Protein AF-A0A9P5GT58-F1 (afdb_monomer_lite)

Foldseek 3Di:
DDPDDPFLVNVDDVVLVVLLVVQVQDQPDDRVPDDNVSSVVSSVVSLVVDDPVVVVVVCVVVDPLLRVLVVVCVDPQLLPLVHQDAHFPSVLVNLLVCLQDDDPVLVVQPAQPDAAPPPRHRFRDFQPDDPRHGHRLNRLSNLLSQLLPDLVSPDRDDPHGHDLVSQCVSSRSSSSNSNVQSVQQNVDPPVGWDFDPPPNGRGTDGD

Structure (mmCIF, N/CA/C/O backbone):
data_AF-A0A9P5GT58-F1
#
_entry.id   AF-A0A9P5GT58-F1
#
loop_
_atom_site.group_PDB
_atom_site.id
_atom_site.type_symbol
_atom_site.label_atom_id
_atom_site.label_alt_id
_atom_site.label_comp_id
_atom_site.label_asym_id
_atom_site.label_entity_id
_atom_site.label_seq_id
_atom_site.pdbx_PDB_ins_code
_atom_site.Cartn_x
_atom_site.Cartn_y
_atom_site.Cartn_z
_atom_site.occupancy
_atom_site.B_iso_or_equiv
_atom_site.auth_seq_id
_atom_site.auth_comp_id
_atom_site.auth_asym_id
_atom_site.auth_atom_id
_atom_site.pdbx_PDB_model_num
ATOM 1 N N . MET A 1 1 ? 1.221 23.224 50.568 1.00 36.56 1 MET A N 1
ATOM 2 C CA . MET A 1 1 ? 1.205 23.636 49.150 1.00 36.56 1 MET A CA 1
ATOM 3 C C . MET A 1 1 ? 1.630 22.394 48.385 1.00 36.56 1 MET A C 1
ATOM 5 O O . MET A 1 1 ? 2.815 22.140 48.310 1.00 36.56 1 MET A O 1
ATOM 9 N N . ASP A 1 2 ? 0.766 21.385 48.395 1.00 40.31 2 ASP A N 1
ATOM 10 C CA . ASP A 1 2 ? -0.262 21.060 47.387 1.00 40.31 2 ASP A CA 1
ATOM 11 C C . ASP A 1 2 ? 0.329 20.065 46.383 1.00 40.31 2 ASP A C 1
ATOM 13 O O . ASP A 1 2 ? 0.826 20.434 45.329 1.00 40.31 2 ASP A O 1
ATOM 17 N N . ASP A 1 3 ? 0.367 18.806 46.824 1.00 41.47 3 ASP A N 1
ATOM 18 C CA . ASP A 1 3 ? 0.841 17.634 46.084 1.00 41.47 3 ASP A CA 1
ATOM 19 C C . ASP A 1 3 ? -0.393 16.774 45.764 1.00 41.47 3 ASP A C 1
ATOM 21 O O . ASP A 1 3 ? -0.612 15.694 46.313 1.00 41.47 3 ASP A O 1
ATOM 25 N N . ARG A 1 4 ? -1.332 17.371 45.022 1.00 49.59 4 ARG A N 1
ATOM 26 C CA . ARG A 1 4 ? -2.633 16.782 44.698 1.00 49.59 4 ARG A CA 1
ATOM 27 C C . ARG A 1 4 ? -2.707 16.504 43.195 1.00 49.59 4 ARG A C 1
ATOM 29 O O . ARG A 1 4 ? -2.682 17.446 42.413 1.00 49.59 4 ARG A O 1
ATOM 36 N N . HIS A 1 5 ? -2.929 15.226 42.875 1.00 50.94 5 HIS A N 1
ATOM 37 C CA . HIS A 1 5 ? -3.346 14.643 41.585 1.00 50.94 5 HIS A CA 1
ATOM 38 C C . HIS A 1 5 ? -2.245 14.381 40.552 1.00 50.94 5 HIS A C 1
ATOM 40 O O . HIS A 1 5 ? -2.039 15.139 39.609 1.00 50.94 5 HIS A O 1
ATOM 46 N N . ASN A 1 6 ? -1.565 13.245 40.715 1.00 56.81 6 ASN A N 1
ATOM 47 C CA . ASN A 1 6 ? -0.964 12.528 39.590 1.00 56.81 6 ASN A CA 1
ATOM 48 C C . ASN A 1 6 ? -1.171 11.016 39.783 1.00 56.81 6 ASN A C 1
ATOM 50 O O . ASN A 1 6 ? -0.220 10.234 39.728 1.00 56.81 6 ASN A O 1
ATOM 54 N N . GLY A 1 7 ? -2.400 10.626 40.134 1.00 68.31 7 GLY A N 1
ATOM 55 C CA . GLY A 1 7 ? -2.776 9.219 40.243 1.00 68.31 7 GLY A CA 1
ATOM 56 C C . GLY A 1 7 ? -2.917 8.591 38.850 1.00 68.31 7 GLY A C 1
ATOM 57 O O . GLY A 1 7 ? -3.091 9.320 37.874 1.00 68.31 7 GLY A O 1
ATOM 58 N N . PRO A 1 8 ? -2.882 7.254 38.713 1.00 72.94 8 PRO A N 1
ATOM 59 C CA . PRO A 1 8 ? -3.010 6.595 37.408 1.00 72.94 8 PRO A CA 1
ATOM 60 C C . PRO A 1 8 ? -4.269 6.993 36.629 1.00 72.94 8 PRO A C 1
ATOM 62 O O . PRO A 1 8 ? -4.205 7.151 35.416 1.00 72.94 8 PRO A O 1
ATOM 65 N N . LEU A 1 9 ? -5.382 7.256 37.324 1.00 77.56 9 LEU A N 1
ATOM 66 C CA . LEU A 1 9 ? -6.627 7.751 36.723 1.00 77.56 9 LEU A CA 1
ATOM 67 C C . LEU A 1 9 ? -6.472 9.111 36.026 1.00 77.56 9 LEU A C 1
ATOM 69 O O . LEU A 1 9 ? -7.085 9.318 34.985 1.00 77.56 9 LEU A O 1
ATOM 73 N N . ASP A 1 10 ? -5.626 10.010 36.539 1.00 76.38 10 ASP A N 1
ATOM 74 C CA . ASP A 1 10 ? -5.419 11.349 35.962 1.00 76.38 10 ASP A CA 1
ATOM 75 C C . ASP A 1 10 ? -4.676 11.294 34.611 1.00 76.38 10 ASP A C 1
ATOM 77 O O . ASP A 1 10 ? -4.657 12.270 33.860 1.00 76.38 10 ASP A O 1
ATOM 81 N N . ARG A 1 11 ? -4.056 10.148 34.295 1.00 77.31 11 ARG A N 1
ATOM 82 C CA . ARG A 1 11 ? -3.311 9.896 33.050 1.00 77.31 11 ARG A CA 1
ATOM 83 C C . ARG A 1 11 ? -4.137 9.177 31.988 1.00 77.31 11 ARG A C 1
ATOM 85 O O . ARG A 1 11 ? -3.681 9.040 30.854 1.00 77.31 11 ARG A O 1
ATOM 92 N N . VAL A 1 12 ? -5.329 8.703 32.341 1.00 78.94 12 VAL A N 1
ATOM 93 C CA . VAL A 1 12 ? -6.209 7.977 31.425 1.00 78.94 12 VAL A CA 1
ATOM 94 C C . VAL A 1 12 ? -7.049 8.963 30.619 1.00 78.94 12 VAL A C 1
ATOM 96 O O . VAL A 1 12 ? -7.543 9.967 31.129 1.00 78.94 12 VAL A O 1
ATOM 99 N N . HIS A 1 13 ? -7.233 8.668 29.332 1.00 82.06 13 HIS A N 1
ATOM 100 C CA . HIS A 1 13 ? -8.066 9.484 28.458 1.00 82.06 13 HIS A CA 1
ATOM 101 C C . HIS A 1 13 ? -9.525 9.534 28.972 1.00 82.06 13 HIS A C 1
ATOM 103 O O . HIS A 1 13 ? -10.082 8.474 29.269 1.00 82.06 13 HIS A O 1
ATOM 109 N N . PRO A 1 14 ? -10.193 10.706 29.026 1.00 83.44 14 PRO A N 1
ATOM 110 C CA . PRO A 1 14 ? -11.510 10.850 29.661 1.00 83.44 14 PRO A CA 1
ATOM 111 C C . PRO A 1 14 ? -12.579 9.877 29.150 1.00 83.44 14 PRO A C 1
ATOM 113 O O . PRO A 1 14 ? -13.3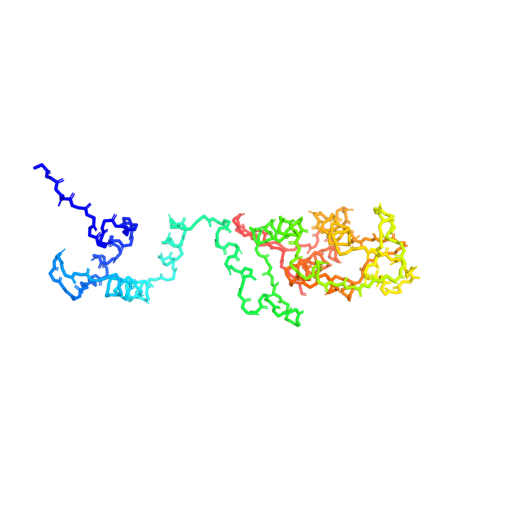84 9.378 29.927 1.00 83.44 14 PRO A O 1
ATOM 116 N N . TYR A 1 15 ? -12.547 9.539 27.860 1.00 82.50 15 TYR A N 1
ATOM 117 C CA . TYR A 1 15 ? -13.492 8.585 27.275 1.00 82.50 15 TYR A CA 1
ATOM 118 C C . TYR A 1 15 ? -13.299 7.147 27.778 1.00 82.50 15 TYR A C 1
ATOM 120 O O . TYR A 1 15 ? -14.273 6.415 27.896 1.00 82.50 15 TYR A O 1
ATOM 128 N N . LEU A 1 16 ? -12.071 6.732 28.110 1.00 85.62 16 LEU A N 1
ATOM 129 C CA . LEU A 1 16 ? -11.830 5.417 28.718 1.00 85.62 16 LEU A CA 1
ATOM 130 C C . LEU A 1 16 ? -12.329 5.381 30.166 1.00 85.62 16 LEU A C 1
ATOM 132 O O . LEU A 1 16 ? -12.804 4.349 30.629 1.00 85.62 16 LEU A O 1
ATOM 136 N N . ILE A 1 17 ? -12.272 6.516 30.867 1.00 86.06 17 ILE A N 1
ATOM 137 C CA . ILE A 1 17 ? -12.867 6.655 32.199 1.00 86.06 17 ILE A CA 1
ATOM 138 C C . ILE A 1 17 ? -14.394 6.547 32.103 1.00 86.06 17 ILE A C 1
ATOM 140 O O . ILE A 1 17 ? -15.005 5.783 32.847 1.00 86.06 17 ILE A O 1
ATOM 144 N N . GLU A 1 18 ? -15.019 7.263 31.166 1.00 84.69 18 GLU A N 1
ATOM 145 C CA . GLU A 1 18 ? -16.461 7.149 30.910 1.00 84.69 18 GLU A CA 1
ATOM 146 C C . GLU A 1 18 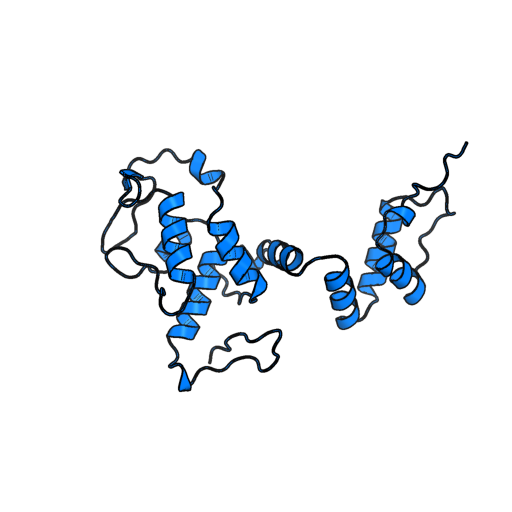? -16.868 5.723 30.522 1.00 84.69 18 GLU A C 1
ATOM 148 O O . GLU A 1 18 ? -17.899 5.240 30.988 1.00 84.69 18 GLU A O 1
ATOM 153 N N . LEU A 1 19 ? -16.043 5.025 29.737 1.00 86.88 19 LEU A N 1
ATOM 154 C CA . LEU A 1 19 ? -16.274 3.635 29.355 1.00 86.88 19 LEU A CA 1
ATOM 155 C C . LEU A 1 19 ? -16.323 2.696 30.565 1.00 86.88 19 LEU A C 1
ATOM 157 O O . LEU A 1 19 ? -17.234 1.873 30.653 1.00 86.88 19 LEU A O 1
ATOM 161 N N . LEU A 1 20 ? -15.383 2.834 31.508 1.00 88.06 20 LEU A N 1
ATOM 162 C CA . LEU A 1 20 ? -15.394 2.067 32.760 1.00 88.06 20 LEU A CA 1
ATOM 163 C C . LEU A 1 20 ? -16.726 2.252 33.497 1.00 88.06 20 LEU A C 1
ATOM 165 O O . LEU A 1 20 ? -17.360 1.273 33.892 1.00 88.06 20 LEU A O 1
ATOM 169 N N . PHE A 1 21 ? -17.194 3.499 33.617 1.00 85.50 21 PHE A N 1
ATOM 170 C CA . PHE A 1 21 ? -18.478 3.800 34.250 1.00 85.50 21 PHE A CA 1
ATOM 171 C C . PHE A 1 21 ? -19.670 3.238 33.471 1.00 85.50 21 PHE A C 1
ATOM 173 O O . PHE A 1 21 ? -20.582 2.683 34.082 1.00 85.50 21 PHE A O 1
ATOM 180 N N . HIS A 1 22 ? -19.663 3.353 32.143 1.00 86.19 22 HIS A N 1
ATOM 181 C CA . HIS A 1 22 ? -20.744 2.872 31.284 1.00 86.19 22 HIS A CA 1
ATOM 182 C C . HIS A 1 22 ? -20.895 1.347 31.346 1.00 86.19 22 HIS A C 1
ATOM 184 O O . HIS A 1 22 ? -22.011 0.839 31.437 1.00 86.19 22 HIS A O 1
ATOM 190 N N . GLN A 1 23 ? -19.777 0.618 31.358 1.00 88.56 23 GLN A N 1
ATOM 191 C CA . GLN A 1 23 ? -19.760 -0.845 31.465 1.00 88.56 23 GLN A CA 1
ATOM 192 C C . GLN A 1 23 ? -19.881 -1.344 32.911 1.00 88.56 23 GLN A C 1
ATOM 194 O O . GLN A 1 23 ? -19.906 -2.550 33.153 1.00 88.56 23 GLN A O 1
ATOM 199 N N . GLY A 1 24 ? -19.940 -0.434 33.888 1.00 85.19 24 GLY A N 1
ATOM 200 C CA . GLY A 1 24 ? -19.974 -0.778 35.308 1.00 85.19 24 GLY A CA 1
ATOM 201 C C . GLY A 1 24 ? -18.717 -1.509 35.789 1.00 85.19 24 GLY A C 1
ATOM 202 O O . GLY A 1 24 ? -18.778 -2.229 36.787 1.00 85.19 24 GLY A O 1
ATOM 203 N N . VAL A 1 25 ? -17.590 -1.351 35.089 1.00 86.31 25 VAL A N 1
ATOM 204 C CA . VAL A 1 25 ? -16.309 -1.955 35.461 1.00 86.31 25 VAL A CA 1
ATOM 205 C C . VAL A 1 25 ? -15.638 -1.054 36.487 1.00 86.31 25 VAL A C 1
ATOM 207 O O . VAL A 1 25 ? -15.196 0.052 36.182 1.00 86.31 25 VAL A O 1
ATOM 210 N N . VAL A 1 26 ? -15.564 -1.540 37.723 1.00 80.06 26 VAL A N 1
ATOM 211 C CA . VAL A 1 26 ? -14.878 -0.855 38.817 1.00 80.06 26 VAL A CA 1
ATOM 212 C C . VAL A 1 26 ? -13.543 -1.563 39.037 1.00 80.06 26 VAL A C 1
ATOM 214 O O . VAL A 1 26 ? -13.559 -2.742 39.387 1.00 80.06 26 VAL A O 1
ATOM 217 N N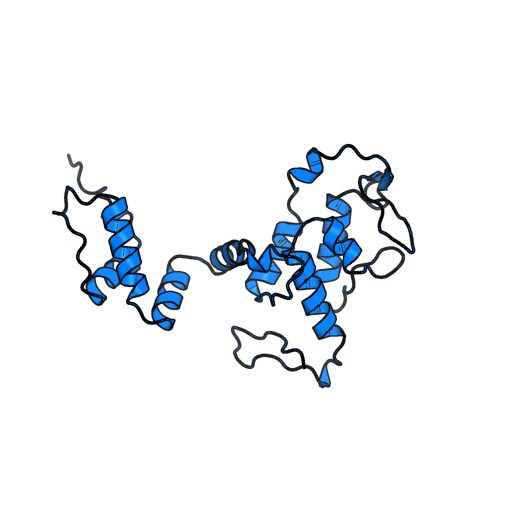 . PRO A 1 27 ? -12.396 -0.898 38.810 1.00 75.31 27 PRO A N 1
ATOM 218 C CA . PRO A 1 27 ? -11.104 -1.499 39.101 1.00 75.31 27 PRO A CA 1
ATOM 219 C C . PRO A 1 27 ? -10.970 -1.734 40.611 1.00 75.31 27 PRO A C 1
ATOM 221 O O . PRO A 1 27 ? -11.323 -0.869 41.417 1.00 75.31 27 PRO A O 1
ATOM 224 N N . ASP A 1 28 ? -10.469 -2.906 40.994 1.00 67.44 28 ASP A N 1
ATOM 225 C CA . ASP A 1 28 ? -10.296 -3.274 42.399 1.00 67.44 28 ASP A CA 1
ATOM 226 C C . ASP A 1 28 ? -9.198 -2.409 43.046 1.00 67.44 28 ASP A C 1
ATOM 228 O O . ASP A 1 28 ? -8.008 -2.596 42.804 1.00 67.44 28 ASP A O 1
ATOM 232 N N . GLY A 1 29 ? -9.595 -1.441 43.878 1.00 61.91 29 GLY A N 1
ATOM 233 C CA . GLY A 1 29 ? -8.673 -0.595 44.642 1.00 61.91 29 GLY A CA 1
ATOM 234 C C . GLY A 1 29 ? -9.305 0.708 45.145 1.00 61.91 29 GLY A C 1
ATOM 235 O O . GLY A 1 29 ? -10.156 1.304 44.489 1.00 61.91 29 GLY A O 1
ATOM 236 N N . ASN A 1 30 ? -8.890 1.186 46.324 1.00 56.91 30 ASN A N 1
ATOM 237 C CA . ASN A 1 30 ? -9.254 2.527 46.798 1.00 56.91 30 ASN A CA 1
ATOM 238 C C . ASN A 1 30 ? -8.398 3.576 46.070 1.00 56.91 30 ASN A C 1
ATOM 240 O O . ASN A 1 30 ? -7.225 3.327 45.820 1.00 56.91 30 ASN A O 1
ATOM 244 N N . GLY A 1 31 ? -8.952 4.763 45.791 1.00 55.91 31 GLY A N 1
ATOM 245 C CA . GLY A 1 31 ? -8.406 5.821 44.912 1.00 55.91 31 GLY A CA 1
ATOM 246 C C . GLY A 1 31 ? -6.934 6.259 45.057 1.00 55.91 31 GLY A C 1
ATOM 247 O O . GLY A 1 31 ? -6.460 6.992 44.198 1.00 55.91 31 GLY A O 1
ATOM 248 N N . ASN A 1 32 ? -6.206 5.808 46.085 1.00 55.03 32 ASN A N 1
ATOM 249 C CA . ASN A 1 32 ? -4.774 6.065 46.287 1.00 55.03 32 ASN A CA 1
ATOM 250 C C . ASN A 1 32 ? -3.862 4.828 46.091 1.00 55.03 32 ASN A C 1
ATOM 252 O O . ASN A 1 32 ? -2.646 4.979 46.156 1.00 55.03 32 ASN A O 1
ATOM 256 N N . GLU A 1 33 ? -4.412 3.629 45.865 1.00 62.06 33 GLU A N 1
ATOM 257 C CA . GLU A 1 33 ? -3.673 2.360 45.677 1.00 62.06 33 GLU A CA 1
ATOM 258 C C . GLU A 1 33 ? -3.950 1.690 44.322 1.00 62.06 33 GLU A C 1
ATOM 260 O O . GLU A 1 33 ? -3.412 0.622 44.042 1.00 62.06 33 GLU A O 1
ATOM 265 N N . LEU A 1 34 ? -4.774 2.308 43.470 1.00 71.94 34 LEU A N 1
ATOM 266 C CA . LEU A 1 34 ? -4.993 1.839 42.103 1.00 71.94 34 LEU A CA 1
ATOM 267 C C . LEU A 1 34 ? -3.670 1.864 41.344 1.00 71.94 34 LEU A C 1
ATOM 269 O O . LEU A 1 34 ? -3.098 2.934 41.143 1.00 71.94 34 LEU A O 1
ATOM 273 N N . SER A 1 35 ? -3.188 0.693 40.948 1.00 81.81 35 SER A N 1
ATOM 274 C CA . SER A 1 35 ? -1.970 0.547 40.164 1.00 81.81 35 SER A CA 1
ATOM 275 C C . SER A 1 35 ? -2.265 0.672 38.663 1.00 81.81 35 SER A C 1
ATOM 277 O O . SER A 1 35 ? -3.399 0.482 38.216 1.00 81.81 35 SER A O 1
ATOM 279 N N . GLU A 1 36 ? -1.251 1.045 37.873 1.00 80.56 36 GLU A N 1
ATOM 280 C CA . GLU A 1 36 ? -1.408 1.229 36.420 1.00 80.56 36 GLU A CA 1
ATOM 281 C C . GLU A 1 36 ? -1.826 -0.074 35.717 1.00 80.56 36 GLU A C 1
ATOM 283 O O . GLU A 1 36 ? -2.630 -0.029 34.791 1.00 80.56 36 GLU A O 1
ATOM 288 N N . ASP A 1 37 ? -1.345 -1.227 36.183 1.00 80.75 37 ASP A N 1
ATOM 289 C CA . ASP A 1 37 ? -1.698 -2.557 35.677 1.00 80.75 37 ASP A CA 1
ATOM 290 C C . ASP A 1 37 ? -3.163 -2.917 35.951 1.00 80.75 37 ASP A C 1
ATOM 292 O O . ASP A 1 37 ? -3.882 -3.269 35.020 1.00 80.75 37 ASP A O 1
ATOM 296 N N . VAL A 1 38 ? -3.649 -2.729 37.183 1.00 84.75 38 VAL A N 1
ATOM 297 C CA . VAL A 1 38 ? -5.058 -2.998 37.529 1.00 84.75 38 VAL A CA 1
ATOM 298 C C . VAL A 1 38 ? -6.000 -2.092 36.736 1.00 84.75 38 VAL A C 1
ATOM 300 O O . VAL A 1 38 ? -7.065 -2.519 36.285 1.00 84.75 38 VAL A O 1
ATOM 303 N N . LEU A 1 39 ? -5.606 -0.834 36.537 1.00 85.81 39 LEU A N 1
ATOM 304 C CA . LEU A 1 39 ? -6.381 0.113 35.747 1.00 85.81 39 LEU A CA 1
ATOM 305 C C . LEU A 1 39 ? -6.371 -0.242 34.253 1.00 85.81 39 LEU A C 1
ATOM 307 O O . LEU A 1 39 ? -7.416 -0.165 33.607 1.00 85.81 39 LEU A O 1
ATOM 311 N N . ALA A 1 40 ? -5.227 -0.663 33.710 1.00 84.44 40 ALA A N 1
ATOM 312 C CA . ALA A 1 40 ? -5.118 -1.123 32.328 1.00 84.44 40 ALA A CA 1
ATOM 313 C C . ALA A 1 40 ? -5.968 -2.379 32.078 1.00 84.44 40 ALA A C 1
ATOM 315 O O . ALA A 1 40 ? -6.698 -2.427 31.086 1.00 84.44 40 ALA A O 1
ATOM 316 N N . ASP A 1 41 ? -5.945 -3.345 32.998 1.00 87.69 41 ASP A N 1
ATOM 317 C CA . ASP A 1 41 ? -6.754 -4.564 32.920 1.00 87.69 41 ASP A CA 1
ATOM 318 C C . ASP A 1 41 ? -8.255 -4.249 32.956 1.00 87.69 41 ASP A C 1
ATOM 320 O O . ASP A 1 41 ? -9.028 -4.783 32.156 1.00 87.69 41 ASP A O 1
ATOM 324 N N . ALA A 1 42 ? -8.679 -3.330 33.829 1.00 89.06 42 ALA A N 1
ATOM 325 C CA . ALA A 1 42 ? -10.069 -2.889 33.904 1.00 89.06 42 ALA A CA 1
ATOM 326 C C . ALA A 1 42 ? -10.528 -2.190 32.615 1.00 89.06 42 ALA A C 1
ATOM 328 O O . ALA A 1 42 ? -11.626 -2.455 32.120 1.00 89.06 42 ALA A O 1
ATOM 329 N N . ILE A 1 43 ? -9.684 -1.330 32.035 1.00 87.94 43 ILE A N 1
ATOM 330 C CA . ILE A 1 43 ? -9.969 -0.677 30.750 1.00 87.94 43 ILE A CA 1
ATOM 331 C C . ILE A 1 43 ? -10.056 -1.722 29.631 1.00 87.94 43 ILE A C 1
ATOM 333 O O . ILE A 1 43 ? -10.982 -1.672 28.821 1.00 87.94 43 ILE A O 1
ATOM 337 N N . GLY A 1 44 ? -9.138 -2.692 29.604 1.00 87.12 44 GLY A N 1
ATOM 338 C CA . GLY A 1 44 ? -9.151 -3.793 28.641 1.00 87.12 44 GLY A CA 1
ATOM 339 C C . GLY A 1 44 ? -10.426 -4.632 28.735 1.00 87.12 44 GLY A C 1
ATOM 340 O O . GLY A 1 44 ? -11.049 -4.934 27.714 1.00 87.12 44 GLY A O 1
ATOM 341 N N . LEU A 1 45 ? -10.872 -4.938 29.956 1.00 89.56 45 LEU A N 1
ATOM 342 C CA . LEU A 1 45 ? -12.137 -5.628 30.192 1.00 89.56 45 LEU A CA 1
ATOM 343 C C . LEU A 1 45 ? -13.326 -4.799 29.690 1.00 89.56 45 LEU A C 1
ATOM 345 O O . LEU A 1 45 ? -14.155 -5.322 28.948 1.00 89.56 45 LEU A O 1
ATOM 349 N N . ALA A 1 46 ? -13.396 -3.509 30.026 1.00 88.94 46 ALA A N 1
ATOM 350 C CA . ALA A 1 46 ? -14.487 -2.637 29.591 1.00 88.94 46 ALA A CA 1
ATOM 351 C C . ALA A 1 46 ? -14.550 -2.489 28.060 1.00 88.94 46 ALA A C 1
ATOM 353 O O . ALA A 1 46 ? -15.636 -2.541 27.479 1.00 88.94 46 ALA A O 1
ATOM 354 N N . LEU A 1 47 ? -13.400 -2.392 27.386 1.00 87.50 47 LEU A N 1
ATOM 355 C CA . LEU A 1 47 ? -13.326 -2.418 25.922 1.00 87.50 47 LEU A CA 1
ATOM 356 C C . LEU A 1 47 ? -13.846 -3.745 25.360 1.00 87.50 47 LEU A C 1
ATOM 358 O O . LEU A 1 47 ? -14.655 -3.729 24.440 1.00 87.50 47 LEU A O 1
ATOM 362 N N . SER A 1 48 ? -13.456 -4.882 25.944 1.00 87.00 48 SER A N 1
ATOM 363 C CA . SER A 1 48 ? -13.902 -6.206 25.480 1.00 87.00 48 SER A CA 1
ATOM 364 C C . SER A 1 48 ? -15.408 -6.449 25.637 1.00 87.00 48 SER A C 1
ATOM 366 O O . SER A 1 48 ? -15.990 -7.215 24.872 1.00 87.00 48 SER A O 1
ATOM 368 N N . LEU A 1 49 ? -16.035 -5.791 26.617 1.00 88.94 49 LEU A N 1
ATOM 369 C CA . LEU A 1 49 ? -17.479 -5.834 26.853 1.00 88.94 49 LEU A CA 1
ATOM 370 C C . LEU A 1 49 ? -18.257 -4.869 25.948 1.00 88.94 49 LEU A C 1
ATOM 372 O O . LEU A 1 49 ? -19.477 -4.980 25.850 1.00 88.94 49 LEU A O 1
ATOM 376 N N . SER A 1 50 ? -17.570 -3.923 25.306 1.00 86.75 50 SER A N 1
ATOM 377 C CA . SER A 1 50 ? -18.198 -2.916 24.453 1.00 86.75 50 SER A CA 1
ATOM 378 C C . SER A 1 50 ? -18.554 -3.482 23.085 1.00 86.75 50 SER A C 1
ATOM 380 O O . SER A 1 50 ? -17.885 -4.387 22.579 1.00 86.75 50 SER A O 1
ATOM 382 N N . GLU A 1 51 ? -19.593 -2.925 22.465 1.00 86.56 51 GLU A N 1
ATOM 383 C CA . GLU A 1 51 ? -19.958 -3.285 21.098 1.00 86.56 51 GLU A CA 1
ATOM 384 C C . GLU A 1 51 ? -18.836 -2.913 20.121 1.00 86.56 51 GLU A C 1
ATOM 386 O O . GLU A 1 51 ? -18.008 -2.042 20.386 1.00 86.56 51 GLU A O 1
ATOM 391 N N . VAL A 1 52 ? -18.803 -3.580 18.966 1.00 76.75 52 VAL A N 1
ATOM 392 C CA . VAL A 1 52 ? -17.753 -3.362 17.960 1.00 76.75 52 VAL A CA 1
ATOM 393 C C . VAL A 1 52 ? -17.714 -1.894 17.518 1.00 76.75 52 VAL A C 1
ATOM 395 O O . VAL A 1 52 ? -16.634 -1.314 17.438 1.00 76.75 52 VAL A O 1
ATOM 398 N N . ASP A 1 53 ? -18.877 -1.273 17.310 1.00 74.62 53 ASP A N 1
ATOM 399 C CA . ASP A 1 53 ? -18.977 0.136 16.911 1.00 74.62 53 ASP A CA 1
ATOM 400 C C . ASP A 1 53 ? -18.441 1.087 18.000 1.00 74.62 53 ASP A C 1
ATOM 402 O O . ASP A 1 53 ? -17.748 2.059 17.691 1.00 74.62 53 ASP A O 1
ATOM 406 N N . ASP A 1 54 ? -18.668 0.766 19.276 1.00 75.69 54 ASP A N 1
ATOM 407 C CA . ASP A 1 54 ? -18.134 1.532 20.406 1.00 75.69 54 ASP A CA 1
ATOM 408 C C . ASP A 1 54 ? -16.610 1.387 20.509 1.00 75.69 54 ASP A C 1
ATOM 410 O O . ASP A 1 54 ? -15.901 2.373 20.711 1.00 75.69 54 ASP A O 1
ATOM 414 N N . GLN A 1 55 ? -16.070 0.181 20.306 1.00 78.50 55 GLN A N 1
ATOM 415 C CA . GLN A 1 55 ? -14.619 -0.042 20.274 1.00 78.50 55 GLN A CA 1
ATOM 416 C C . GLN A 1 55 ? -13.951 0.788 19.164 1.00 78.50 55 GLN A C 1
ATOM 418 O O . GLN A 1 55 ? -12.913 1.415 19.402 1.00 78.50 55 GLN A O 1
ATOM 423 N N . PHE A 1 56 ? -14.574 0.869 17.981 1.00 68.75 56 PHE A N 1
ATOM 424 C CA . PHE A 1 56 ? -14.133 1.765 16.907 1.00 68.75 56 PHE A CA 1
ATOM 425 C C . PHE A 1 56 ? -14.208 3.243 17.317 1.00 68.75 56 PHE A C 1
ATOM 427 O O . PHE A 1 56 ? -13.265 3.994 17.050 1.00 68.75 56 PHE A O 1
ATOM 434 N N . PHE A 1 57 ? -15.275 3.664 18.004 1.00 73.38 57 PHE A N 1
ATOM 435 C CA . PHE A 1 57 ? -15.411 5.030 18.516 1.00 73.38 57 PHE A CA 1
ATOM 436 C C . PHE A 1 57 ? -14.277 5.399 19.484 1.00 73.38 57 PHE A C 1
ATOM 438 O O . PHE A 1 57 ? -13.636 6.439 19.303 1.00 73.38 57 PHE A O 1
ATOM 445 N N . PHE A 1 58 ? -13.957 4.541 20.459 1.00 76.75 58 PHE A N 1
ATOM 446 C CA . PHE A 1 58 ? -12.856 4.796 21.397 1.00 76.75 58 PHE A CA 1
ATOM 447 C C . PHE A 1 58 ? -11.508 4.863 20.686 1.00 76.75 58 PHE A C 1
ATOM 449 O O . PHE A 1 58 ? -10.741 5.800 20.923 1.00 76.75 58 PHE A O 1
ATOM 456 N N . MET A 1 59 ? -11.246 3.934 19.763 1.00 68.94 59 MET A N 1
ATOM 457 C CA . MET A 1 59 ? -10.023 3.944 18.963 1.00 68.94 59 MET A CA 1
ATOM 458 C C . MET A 1 59 ? -9.889 5.248 18.166 1.00 68.94 59 MET A C 1
ATOM 460 O O . MET A 1 59 ? -8.837 5.873 18.225 1.00 68.94 59 MET A O 1
ATOM 464 N N . SER A 1 60 ? -10.963 5.729 17.528 1.00 66.19 60 SER A N 1
ATOM 465 C CA . SER A 1 60 ? -10.956 6.987 16.756 1.00 66.19 60 SER A CA 1
ATOM 466 C C . SER A 1 60 ? -10.706 8.245 17.597 1.00 66.19 60 SER A C 1
ATOM 468 O O . SER A 1 60 ? -10.315 9.291 17.075 1.00 66.19 60 SER A O 1
ATOM 470 N N . ARG A 1 61 ? -10.977 8.172 18.906 1.00 73.06 61 ARG A N 1
ATOM 471 C CA . ARG A 1 61 ? -10.854 9.310 19.821 1.00 73.06 61 ARG A CA 1
ATOM 472 C C . ARG A 1 61 ? -9.501 9.366 20.517 1.00 73.06 61 ARG A C 1
ATOM 474 O O . ARG A 1 61 ? -9.083 10.445 20.925 1.00 73.06 61 ARG A O 1
ATOM 481 N N . ILE A 1 62 ? -8.862 8.212 20.670 1.00 74.38 62 ILE A N 1
ATOM 482 C CA . ILE A 1 62 ? -7.585 8.046 21.368 1.00 74.38 62 ILE A CA 1
ATOM 483 C C . ILE A 1 62 ? -6.433 8.030 20.368 1.00 74.38 62 ILE A C 1
ATOM 485 O O . ILE A 1 62 ? -5.368 8.565 20.662 1.00 74.38 62 ILE A O 1
ATOM 489 N N . MET A 1 63 ? -6.663 7.445 19.194 1.00 69.12 63 MET A N 1
ATOM 490 C CA . MET A 1 63 ? -5.695 7.338 18.118 1.00 69.12 63 MET A CA 1
ATOM 491 C C . MET A 1 63 ? -6.173 8.146 16.917 1.00 69.12 63 MET A C 1
ATOM 493 O O . MET A 1 63 ? -7.328 8.079 16.495 1.00 69.12 63 MET A O 1
ATOM 497 N N . THR A 1 64 ? -5.258 8.901 16.334 1.00 78.88 64 THR A N 1
ATOM 498 C CA . THR A 1 64 ? -5.435 9.491 15.011 1.00 78.88 64 THR A CA 1
ATOM 499 C C . THR A 1 64 ? -5.556 8.389 13.955 1.00 78.88 64 THR A C 1
ATOM 501 O O . THR A 1 64 ? -5.006 7.297 14.109 1.00 78.88 64 THR A O 1
ATOM 504 N N . GLU A 1 65 ? -6.215 8.677 12.828 1.00 74.50 65 GLU A N 1
ATOM 505 C CA . GLU A 1 65 ? -6.264 7.749 11.682 1.00 74.50 65 GLU A CA 1
ATOM 506 C C . GLU A 1 65 ? -4.863 7.307 11.232 1.00 74.50 65 GLU A C 1
ATOM 508 O O . GLU A 1 65 ? -4.673 6.178 10.781 1.00 74.50 65 GLU A O 1
ATOM 513 N N . GLN A 1 66 ? -3.867 8.183 11.398 1.00 78.50 66 GLN A N 1
ATOM 514 C CA . GLN A 1 66 ? -2.478 7.875 11.094 1.00 78.50 66 GLN A CA 1
ATOM 515 C C . GLN A 1 66 ? -1.887 6.843 12.065 1.00 78.50 66 GLN A C 1
ATOM 517 O O . GLN A 1 66 ? -1.218 5.916 11.620 1.00 78.50 66 GLN A O 1
ATOM 522 N N . GLU A 1 67 ? -2.139 6.958 13.369 1.00 82.38 67 GLU A N 1
ATOM 523 C CA . GLU A 1 67 ? -1.668 5.980 14.360 1.00 82.38 67 GLU A CA 1
ATOM 524 C C . GLU A 1 67 ? -2.323 4.611 14.150 1.00 82.38 67 GLU A C 1
ATOM 526 O O . GLU A 1 67 ? -1.636 3.588 14.200 1.00 82.38 67 GLU A O 1
ATOM 531 N N . VAL A 1 68 ? -3.622 4.586 13.833 1.00 82.44 68 VAL A N 1
ATOM 532 C CA . VAL A 1 68 ? -4.333 3.347 13.479 1.00 82.44 68 VAL A CA 1
ATOM 533 C C . VAL A 1 68 ? -3.724 2.717 12.227 1.00 82.44 68 VAL A C 1
ATOM 535 O O . VAL A 1 68 ? -3.454 1.519 12.219 1.00 82.44 68 VAL A O 1
ATOM 538 N N . ALA A 1 69 ? -3.443 3.514 11.192 1.00 86.88 69 ALA A N 1
ATOM 539 C CA . ALA A 1 69 ? -2.798 3.034 9.973 1.00 86.88 69 ALA A CA 1
ATOM 540 C C . ALA A 1 69 ? -1.390 2.477 10.237 1.00 86.88 69 ALA A C 1
ATOM 542 O O . ALA A 1 69 ? -1.060 1.393 9.764 1.00 86.88 69 ALA A O 1
ATOM 543 N N . VAL A 1 70 ? -0.562 3.172 11.025 1.00 87.69 70 VAL A N 1
ATOM 544 C CA . VAL A 1 70 ? 0.782 2.695 11.399 1.00 87.69 70 VAL A CA 1
ATOM 545 C C . VAL A 1 70 ? 0.701 1.347 12.115 1.00 87.69 70 VAL A C 1
ATOM 547 O O . VAL A 1 70 ? 1.467 0.438 11.792 1.00 87.69 70 VAL A O 1
ATOM 550 N N . GLN A 1 71 ? -0.231 1.197 13.055 1.00 86.12 71 GLN A N 1
ATOM 551 C CA . GLN A 1 71 ? -0.406 -0.051 13.792 1.00 86.12 71 GLN A CA 1
ATOM 552 C C . GLN A 1 71 ? -0.981 -1.171 12.912 1.00 86.12 71 GLN A C 1
ATOM 554 O O . GLN A 1 71 ? -0.513 -2.307 12.993 1.00 86.12 71 GLN A O 1
ATOM 559 N N . GLY A 1 72 ? -1.928 -0.858 12.023 1.00 86.81 72 GLY A N 1
ATOM 560 C CA . GLY A 1 72 ? -2.460 -1.796 11.029 1.00 86.81 72 GLY A CA 1
ATOM 561 C C . GLY A 1 72 ? -1.361 -2.360 10.131 1.00 86.81 72 GLY A C 1
ATOM 562 O O . GLY A 1 72 ? -1.267 -3.574 9.940 1.00 86.81 72 GLY A O 1
ATOM 563 N N . LEU A 1 73 ? -0.424 -1.511 9.699 1.00 92.12 73 LEU A N 1
ATOM 564 C CA . LEU A 1 73 ? 0.735 -1.948 8.921 1.00 92.12 73 LEU A CA 1
ATOM 565 C C . LEU A 1 73 ? 1.653 -2.907 9.684 1.00 92.12 73 LEU A C 1
ATOM 567 O O . LEU A 1 73 ? 2.304 -3.729 9.046 1.00 92.12 73 LEU A O 1
ATOM 571 N N . GLN A 1 74 ? 1.703 -2.852 11.016 1.00 91.25 74 GLN A N 1
ATOM 572 C CA . GLN A 1 74 ? 2.491 -3.774 11.845 1.00 91.25 74 GLN A CA 1
ATOM 573 C C . GLN A 1 74 ? 1.808 -5.134 12.063 1.00 91.25 74 GLN A C 1
ATOM 575 O O . GLN A 1 74 ? 2.437 -6.045 12.606 1.00 91.25 74 GLN A O 1
ATOM 580 N N . HIS A 1 75 ? 0.552 -5.305 11.636 1.00 91.56 75 HIS A N 1
ATOM 581 C CA . HIS A 1 75 ? -0.178 -6.558 11.807 1.00 91.56 75 HIS A CA 1
ATOM 582 C C . HIS A 1 75 ? 0.554 -7.734 11.123 1.00 91.56 75 HIS A C 1
ATOM 584 O O . HIS A 1 75 ? 1.010 -7.581 9.984 1.00 91.56 75 HIS A O 1
ATOM 590 N N . PRO A 1 76 ? 0.643 -8.927 11.750 1.00 92.81 76 PRO A N 1
ATOM 591 C CA . PRO A 1 76 ? 1.376 -10.072 11.196 1.00 92.81 76 PRO A CA 1
ATOM 592 C C . PRO A 1 76 ? 0.958 -10.452 9.772 1.00 92.81 76 PRO A C 1
ATOM 594 O O . PRO A 1 76 ? 1.806 -10.782 8.943 1.00 92.81 76 PRO A O 1
ATOM 597 N N . ASP A 1 77 ? -0.335 -10.345 9.465 1.00 92.50 77 ASP A N 1
ATOM 598 C CA . ASP A 1 77 ? -0.847 -10.644 8.125 1.00 92.50 77 ASP A CA 1
ATOM 599 C C . ASP A 1 77 ? -0.368 -9.628 7.081 1.00 92.50 77 ASP A C 1
ATOM 601 O O . ASP A 1 77 ? -0.025 -10.011 5.965 1.00 92.50 77 ASP A O 1
ATOM 605 N N . VAL A 1 78 ? -0.283 -8.341 7.442 1.00 92.69 78 VAL A N 1
ATOM 606 C CA . VAL A 1 78 ? 0.245 -7.293 6.553 1.00 92.69 78 VAL A CA 1
ATOM 607 C C . VAL A 1 78 ? 1.750 -7.469 6.362 1.00 92.69 78 VAL A C 1
ATOM 609 O O . VAL A 1 78 ? 2.262 -7.281 5.260 1.00 92.69 78 VAL A O 1
ATOM 612 N N . GLN A 1 79 ? 2.466 -7.896 7.401 1.00 94.19 79 GLN A N 1
ATOM 613 C CA . GLN A 1 79 ? 3.896 -8.200 7.320 1.00 94.19 79 GLN A CA 1
ATOM 614 C C . GLN A 1 79 ? 4.190 -9.441 6.460 1.00 94.19 79 GLN A C 1
ATOM 616 O O . GLN A 1 79 ? 5.276 -9.567 5.888 1.00 94.19 79 GLN A O 1
ATOM 621 N N . ASN A 1 80 ? 3.218 -10.340 6.307 1.00 94.31 80 ASN A N 1
ATOM 622 C CA . ASN A 1 80 ? 3.340 -11.505 5.446 1.00 94.31 80 ASN A CA 1
ATOM 623 C C . ASN A 1 80 ? 3.117 -11.139 3.968 1.00 94.31 80 ASN A C 1
ATOM 625 O O . ASN A 1 80 ? 1.992 -11.040 3.477 1.00 94.31 80 ASN A O 1
ATOM 629 N N . MET A 1 81 ? 4.217 -11.002 3.225 1.00 94.62 81 MET A N 1
ATOM 630 C CA . MET A 1 81 ? 4.187 -10.703 1.790 1.00 94.62 81 MET A CA 1
ATOM 631 C C . MET A 1 81 ? 3.538 -11.800 0.935 1.00 94.62 81 MET A C 1
ATOM 633 O O . MET A 1 81 ? 3.233 -11.535 -0.224 1.00 94.62 81 MET A O 1
ATOM 637 N N . ASP A 1 82 ? 3.312 -13.012 1.443 1.00 95.12 82 ASP A N 1
ATOM 638 C CA . ASP A 1 82 ? 2.681 -14.099 0.678 1.00 95.12 82 ASP A CA 1
ATOM 639 C C . ASP A 1 82 ? 1.150 -14.090 0.759 1.00 95.12 82 ASP A C 1
ATOM 641 O O . ASP A 1 82 ? 0.487 -14.753 -0.038 1.00 95.12 82 ASP A O 1
ATOM 645 N N . LEU A 1 83 ? 0.582 -13.295 1.667 1.00 92.12 83 LEU A N 1
ATOM 646 C CA . LEU A 1 83 ? -0.854 -13.036 1.727 1.00 92.12 83 LEU A CA 1
ATOM 647 C C . LEU A 1 83 ? -1.239 -11.881 0.806 1.00 92.12 83 LEU A C 1
ATOM 649 O O . LEU A 1 83 ? -0.408 -11.047 0.465 1.00 92.12 83 LEU A O 1
ATOM 653 N N . HIS A 1 84 ? -2.510 -11.805 0.418 1.00 88.88 84 HIS A N 1
ATOM 654 C CA . HIS A 1 84 ? -3.053 -10.652 -0.296 1.00 88.88 84 HIS A CA 1
ATOM 655 C C . HIS A 1 84 ? -3.937 -9.842 0.653 1.00 88.88 84 HIS A C 1
ATOM 657 O O . HIS A 1 84 ? -5.127 -10.131 0.789 1.00 88.88 84 HIS A O 1
ATOM 663 N N . ILE A 1 85 ? -3.363 -8.830 1.301 1.00 92.00 85 ILE A N 1
ATOM 664 C CA . ILE A 1 85 ? -4.085 -8.000 2.269 1.00 92.00 85 ILE A CA 1
ATOM 665 C C . ILE A 1 85 ? -4.471 -6.667 1.615 1.00 92.00 85 ILE A C 1
ATOM 667 O O . ILE A 1 85 ? -3.583 -5.950 1.152 1.00 92.00 85 ILE A O 1
ATOM 671 N N . PRO A 1 86 ? -5.770 -6.323 1.517 1.00 89.50 86 PRO A N 1
ATOM 672 C CA . PRO A 1 86 ? -6.181 -5.011 1.031 1.00 89.50 86 PRO A CA 1
ATOM 673 C C . PRO A 1 86 ? -5.819 -3.938 2.061 1.00 89.50 86 PRO A C 1
ATOM 675 O O . PRO A 1 86 ? -6.118 -4.089 3.242 1.00 89.50 86 PRO A O 1
ATOM 678 N N . LEU A 1 87 ? -5.208 -2.848 1.601 1.00 90.69 87 LEU A N 1
ATOM 679 C CA . LEU A 1 87 ? -4.870 -1.700 2.436 1.00 90.69 87 LEU A CA 1
ATOM 680 C C . LEU A 1 87 ? -5.955 -0.624 2.335 1.00 90.69 87 LEU A C 1
ATOM 682 O O . LEU A 1 87 ? -6.454 -0.310 1.243 1.00 90.69 87 LEU A O 1
ATOM 686 N N . THR A 1 88 ? -6.275 -0.021 3.474 1.00 88.50 88 THR A N 1
ATOM 687 C CA . THR A 1 88 ? -7.150 1.153 3.593 1.00 88.50 88 THR A CA 1
ATOM 688 C C . THR A 1 88 ? -6.485 2.403 3.012 1.00 88.50 88 THR A C 1
ATOM 690 O O . THR A 1 88 ? -5.270 2.459 2.831 1.00 88.50 88 THR A O 1
ATOM 693 N N . ALA A 1 89 ? -7.260 3.455 2.730 1.00 86.62 89 ALA A N 1
ATOM 694 C CA . ALA A 1 89 ? -6.708 4.705 2.200 1.00 86.62 89 ALA A CA 1
ATOM 695 C C . ALA A 1 89 ? -5.621 5.313 3.113 1.00 86.62 89 ALA A C 1
ATOM 697 O O . ALA A 1 89 ? -4.571 5.723 2.616 1.00 86.62 89 ALA A O 1
ATOM 698 N N . ALA A 1 90 ? -5.838 5.309 4.433 1.00 87.62 90 ALA A N 1
ATOM 699 C CA . ALA A 1 90 ? -4.874 5.812 5.411 1.00 87.62 90 ALA A CA 1
ATOM 700 C C . ALA A 1 90 ? -3.583 4.973 5.436 1.00 87.62 90 ALA A C 1
ATOM 702 O O . ALA A 1 90 ? -2.485 5.526 5.387 1.00 87.62 90 ALA A O 1
ATOM 703 N N . GLU A 1 91 ? -3.695 3.641 5.406 1.00 91.94 91 GLU A N 1
ATOM 704 C CA . GLU A 1 91 ? -2.535 2.743 5.315 1.00 91.94 91 GLU A CA 1
ATOM 705 C C . GLU A 1 91 ? -1.758 2.940 4.015 1.00 91.94 91 GLU A C 1
ATOM 707 O O . GLU A 1 91 ? -0.532 2.959 4.039 1.00 91.94 91 GLU A O 1
ATOM 712 N N . ARG A 1 92 ? -2.432 3.147 2.875 1.00 93.31 92 ARG A N 1
ATOM 713 C CA . ARG A 1 92 ? -1.758 3.424 1.592 1.00 93.31 92 ARG A CA 1
ATOM 714 C C . ARG A 1 92 ? -0.933 4.712 1.667 1.00 93.31 92 ARG A C 1
ATOM 716 O O . ARG A 1 92 ? 0.209 4.730 1.206 1.00 93.31 92 ARG A O 1
ATOM 723 N N . VAL A 1 93 ? -1.484 5.771 2.264 1.00 92.00 93 VAL A N 1
ATOM 724 C CA . VAL A 1 93 ? -0.761 7.036 2.488 1.00 92.00 93 VAL A CA 1
ATOM 725 C C . VAL A 1 93 ? 0.459 6.806 3.377 1.00 92.00 93 VAL A C 1
ATOM 727 O O . VAL A 1 93 ? 1.559 7.249 3.042 1.00 92.00 93 VAL A O 1
ATOM 730 N N . GLU A 1 94 ? 0.285 6.072 4.471 1.00 93.94 94 GLU A N 1
ATOM 731 C CA . GLU A 1 94 ? 1.351 5.802 5.430 1.00 93.94 94 GLU A CA 1
ATOM 732 C C . GLU A 1 94 ? 2.450 4.896 4.843 1.00 93.94 94 GLU A C 1
ATOM 734 O O . GLU A 1 94 ? 3.632 5.187 5.013 1.00 93.94 94 GLU A O 1
ATOM 739 N N . VAL A 1 95 ? 2.101 3.882 4.044 1.00 94.94 95 VAL A N 1
ATOM 740 C CA . VAL A 1 95 ? 3.058 3.056 3.282 1.00 94.94 95 VAL A CA 1
ATOM 741 C C . VAL A 1 95 ? 3.926 3.920 2.376 1.00 94.94 95 VAL A C 1
ATOM 743 O O . VAL A 1 95 ? 5.150 3.775 2.360 1.00 94.94 95 VAL A O 1
ATOM 746 N N . LEU A 1 96 ? 3.309 4.833 1.621 1.00 94.44 96 LEU A N 1
ATOM 747 C CA . LEU A 1 96 ? 4.045 5.738 0.742 1.00 94.44 96 LEU A CA 1
ATOM 748 C C . LEU A 1 96 ? 4.917 6.711 1.543 1.00 94.44 96 LEU A C 1
ATOM 750 O O . LEU A 1 96 ? 6.001 7.055 1.080 1.00 94.44 96 LEU A O 1
ATOM 754 N N . ARG A 1 97 ? 4.489 7.141 2.733 1.00 92.00 97 ARG A N 1
ATOM 755 C CA . ARG A 1 97 ? 5.289 7.988 3.628 1.00 92.00 97 ARG A CA 1
ATOM 756 C C . ARG A 1 97 ? 6.518 7.238 4.153 1.00 92.00 97 ARG A C 1
ATOM 758 O O . ARG A 1 97 ? 7.637 7.712 3.973 1.00 92.00 97 ARG A O 1
ATOM 765 N N . GLN A 1 98 ? 6.323 6.049 4.725 1.00 89.75 98 GLN A N 1
ATOM 766 C CA . GLN A 1 98 ? 7.386 5.208 5.292 1.00 89.75 98 GLN A CA 1
ATOM 767 C C . GLN A 1 98 ? 8.377 4.714 4.239 1.00 89.75 98 GLN A C 1
ATOM 769 O O . GLN A 1 98 ? 9.540 4.460 4.549 1.00 89.75 98 GLN A O 1
ATOM 774 N N . ALA A 1 99 ? 7.950 4.589 2.981 1.00 88.44 99 ALA A N 1
ATOM 775 C CA . ALA A 1 99 ? 8.840 4.243 1.881 1.00 88.44 99 ALA A CA 1
ATOM 776 C C . ALA A 1 99 ? 9.918 5.307 1.608 1.00 88.44 99 ALA A C 1
ATOM 778 O O . ALA A 1 99 ? 10.914 4.995 0.969 1.00 88.44 99 ALA A O 1
ATOM 779 N N . ALA A 1 100 ? 9.758 6.547 2.074 1.00 81.75 100 ALA A N 1
ATOM 780 C CA . ALA A 1 100 ? 10.817 7.553 1.982 1.00 81.75 100 ALA A CA 1
ATOM 781 C C . ALA A 1 100 ? 11.848 7.441 3.123 1.00 81.75 100 ALA A C 1
ATOM 783 O O . ALA A 1 100 ? 12.917 8.045 3.045 1.00 81.75 100 ALA A O 1
ATOM 784 N N . GLU A 1 101 ? 11.541 6.694 4.186 1.00 82.25 101 GLU A N 1
ATOM 785 C CA . GLU A 1 101 ? 12.410 6.580 5.355 1.00 82.25 101 GLU A CA 1
ATOM 786 C C . GLU A 1 101 ? 13.549 5.573 5.098 1.00 82.25 101 GLU A C 1
ATOM 788 O O . GLU A 1 101 ? 13.327 4.522 4.474 1.00 82.25 101 GLU A O 1
ATOM 793 N N . PRO A 1 102 ? 14.781 5.876 5.555 1.00 75.12 102 PRO A N 1
ATOM 794 C CA . PRO A 1 102 ? 15.897 4.942 5.469 1.00 75.12 102 PRO A CA 1
ATOM 795 C C . PRO A 1 102 ? 15.617 3.705 6.326 1.00 75.12 102 PRO A C 1
ATOM 797 O O . PRO A 1 102 ? 15.002 3.798 7.388 1.00 75.12 102 PRO A O 1
ATOM 800 N N . ASP A 1 103 ? 16.060 2.541 5.859 1.00 76.56 103 ASP A N 1
ATOM 801 C CA . ASP A 1 103 ? 15.939 1.294 6.607 1.00 76.56 103 ASP A CA 1
ATOM 802 C C . ASP A 1 103 ? 17.258 0.955 7.305 1.00 76.56 103 ASP A C 1
ATOM 804 O O . ASP A 1 103 ? 18.333 1.152 6.737 1.00 76.56 103 ASP A O 1
ATOM 808 N N . ALA A 1 104 ? 17.199 0.390 8.510 1.00 71.19 104 ALA A N 1
ATOM 809 C CA . ALA A 1 104 ? 18.396 -0.056 9.225 1.00 71.19 104 ALA A CA 1
ATOM 810 C C . ALA A 1 104 ? 19.129 -1.185 8.473 1.00 71.19 104 ALA A C 1
ATOM 812 O O . ALA A 1 104 ? 20.334 -1.383 8.655 1.00 71.19 104 ALA A O 1
ATOM 813 N N . GLU A 1 105 ? 18.417 -1.932 7.624 1.00 68.69 105 GLU A N 1
ATOM 814 C CA . GLU A 1 105 ? 19.013 -2.930 6.730 1.00 68.69 105 GLU A CA 1
ATOM 815 C C . GLU A 1 105 ? 19.832 -2.296 5.594 1.00 68.69 105 GLU A C 1
ATOM 817 O O . GLU A 1 105 ? 20.829 -2.891 5.170 1.00 68.69 105 GLU A O 1
ATOM 822 N N . ASP A 1 106 ? 19.486 -1.076 5.160 1.00 71.12 106 ASP A N 1
ATOM 823 C CA . ASP A 1 106 ? 20.188 -0.362 4.084 1.00 71.12 106 ASP A CA 1
ATOM 824 C C . ASP A 1 106 ? 21.656 -0.103 4.469 1.00 71.12 106 ASP A C 1
ATOM 826 O O . ASP A 1 106 ? 22.561 -0.245 3.644 1.00 71.12 106 ASP A O 1
ATOM 830 N N . GLU A 1 107 ? 21.903 0.223 5.741 1.00 64.56 107 GLU A N 1
ATOM 831 C CA . GLU A 1 107 ? 23.232 0.539 6.282 1.00 64.56 107 GLU A CA 1
ATOM 832 C C . GLU A 1 107 ? 24.110 -0.703 6.498 1.00 64.56 107 GLU A C 1
ATOM 834 O O . GLU A 1 107 ? 25.340 -0.618 6.511 1.00 64.56 107 GLU A O 1
ATOM 839 N N . ARG A 1 108 ? 23.494 -1.878 6.666 1.00 65.69 108 ARG A N 1
ATOM 840 C CA . ARG A 1 108 ? 24.188 -3.130 7.011 1.00 65.69 108 ARG A CA 1
ATOM 841 C C . ARG A 1 108 ? 24.577 -3.970 5.797 1.00 65.69 108 ARG A C 1
ATOM 843 O O . ARG A 1 108 ? 25.199 -5.015 5.980 1.00 65.69 108 ARG A O 1
ATOM 850 N N . ALA A 1 109 ? 24.219 -3.563 4.579 1.00 62.22 109 ALA A N 1
ATOM 851 C CA . ALA A 1 109 ? 24.411 -4.362 3.372 1.00 62.22 109 ALA A CA 1
ATOM 852 C C . ALA A 1 109 ? 25.711 -4.003 2.614 1.00 62.22 109 ALA A C 1
ATOM 854 O O . ALA A 1 109 ? 25.718 -3.058 1.821 1.00 62.22 109 ALA A O 1
ATOM 855 N N . PRO A 1 110 ? 26.812 -4.776 2.743 1.00 63.66 110 PRO A N 1
ATOM 856 C CA . PRO A 1 110 ? 27.958 -4.625 1.859 1.00 63.66 110 PRO A CA 1
ATOM 857 C C . PRO A 1 110 ? 27.665 -5.351 0.546 1.00 63.66 110 PRO A C 1
ATOM 859 O O . PRO A 1 110 ? 27.823 -6.569 0.459 1.00 63.66 110 PRO A O 1
ATOM 862 N N . ARG A 1 111 ? 27.225 -4.639 -0.494 1.00 65.69 111 ARG A N 1
ATOM 863 C CA . ARG A 1 111 ? 27.118 -5.203 -1.849 1.00 65.69 111 ARG A CA 1
ATOM 864 C C . ARG A 1 111 ? 27.429 -4.113 -2.868 1.00 65.69 111 ARG A C 1
ATOM 866 O O . ARG A 1 111 ? 26.756 -3.096 -2.891 1.00 65.69 111 ARG A O 1
ATOM 873 N N . ASN A 1 112 ? 28.468 -4.330 -3.673 1.00 74.69 112 ASN A N 1
ATOM 874 C CA . ASN A 1 112 ? 28.779 -3.536 -4.860 1.00 74.69 112 ASN A CA 1
ATOM 875 C C . ASN A 1 112 ? 28.512 -4.431 -6.070 1.00 74.69 112 ASN A C 1
ATOM 877 O O . ASN A 1 112 ? 29.391 -5.164 -6.522 1.00 74.69 112 ASN A O 1
ATOM 881 N N . VAL A 1 113 ? 27.261 -4.435 -6.522 1.00 83.81 113 VAL A N 1
ATOM 882 C CA . VAL A 1 113 ? 26.829 -5.178 -7.719 1.00 83.81 113 VAL A CA 1
ATOM 883 C C . VAL A 1 113 ? 26.871 -4.308 -8.981 1.00 83.81 113 VAL A C 1
ATOM 885 O O . VAL A 1 113 ? 26.445 -4.738 -10.049 1.00 83.81 113 VAL A O 1
ATOM 888 N N . GLY A 1 114 ? 27.395 -3.086 -8.866 1.00 87.94 114 GLY A N 1
ATOM 889 C CA . GLY A 1 114 ? 27.465 -2.088 -9.923 1.00 87.94 114 GLY A CA 1
ATOM 890 C C . GLY A 1 114 ? 27.207 -0.684 -9.383 1.00 87.94 114 GLY A C 1
ATOM 891 O O . GLY A 1 114 ? 27.169 -0.455 -8.176 1.00 87.94 114 GLY A O 1
ATOM 892 N N . THR A 1 115 ? 27.003 0.261 -10.293 1.00 91.94 115 THR A N 1
ATOM 893 C CA . THR A 1 115 ? 26.687 1.657 -9.970 1.00 91.94 115 THR A CA 1
ATOM 894 C C . THR A 1 115 ? 25.178 1.876 -10.015 1.00 91.94 115 THR A C 1
ATOM 896 O O . THR A 1 115 ? 24.536 1.517 -11.002 1.00 91.94 115 THR A O 1
ATOM 899 N N . CYS A 1 116 ? 24.610 2.470 -8.963 1.00 93.00 116 CYS A N 1
ATOM 900 C CA . CYS A 1 116 ? 23.201 2.846 -8.914 1.00 93.00 116 CYS A CA 1
ATOM 901 C C . CYS A 1 116 ? 22.862 3.788 -10.075 1.00 93.00 116 CYS A C 1
ATOM 903 O O . CYS A 1 116 ? 23.476 4.845 -10.209 1.00 93.00 116 CYS A O 1
ATOM 905 N N . ILE A 1 117 ? 21.855 3.452 -10.884 1.00 92.62 117 ILE A N 1
ATOM 906 C CA . ILE A 1 117 ? 21.509 4.264 -12.062 1.00 92.62 117 ILE A CA 1
ATOM 907 C C . ILE A 1 117 ? 20.890 5.632 -11.726 1.00 92.62 117 ILE A C 1
ATOM 909 O O . ILE A 1 117 ? 20.801 6.482 -12.605 1.00 92.62 117 ILE A O 1
ATOM 913 N N . ILE A 1 118 ? 20.438 5.835 -10.482 1.00 93.31 118 ILE A N 1
ATOM 914 C CA . ILE A 1 118 ? 19.793 7.082 -10.044 1.00 93.31 118 ILE A CA 1
ATOM 915 C C . ILE A 1 118 ? 20.814 8.029 -9.410 1.00 93.31 118 ILE A C 1
ATOM 917 O O . ILE A 1 118 ? 20.974 9.155 -9.870 1.00 93.31 118 ILE A O 1
ATOM 921 N N . CYS A 1 119 ? 21.504 7.589 -8.355 1.00 94.12 119 CYS A N 1
ATOM 922 C CA . CYS A 1 119 ? 22.409 8.451 -7.587 1.00 94.12 119 CYS A CA 1
ATOM 923 C C . CYS A 1 119 ? 23.895 8.276 -7.920 1.00 94.12 119 CYS A C 1
ATOM 925 O O . CYS A 1 119 ? 24.708 9.031 -7.403 1.00 94.12 119 CYS A O 1
ATOM 927 N N . LEU A 1 120 ? 24.257 7.300 -8.760 1.00 92.31 120 LEU A N 1
ATOM 928 C CA . LEU A 1 120 ? 25.640 6.980 -9.142 1.00 92.31 120 LEU A CA 1
ATOM 929 C C . LEU A 1 120 ? 26.552 6.479 -8.002 1.00 92.31 120 LEU A C 1
ATOM 931 O O . LEU A 1 120 ? 27.743 6.267 -8.220 1.00 92.31 120 LEU A O 1
ATOM 935 N N . GLU A 1 121 ? 25.997 6.210 -6.820 1.00 90.81 121 GLU A N 1
ATOM 936 C CA . GLU A 1 121 ? 26.685 5.536 -5.709 1.00 90.81 121 GLU A CA 1
ATOM 937 C C . GLU A 1 121 ? 26.728 4.006 -5.906 1.00 90.81 121 GLU A C 1
ATOM 939 O O . GLU A 1 121 ? 26.005 3.475 -6.759 1.00 90.81 121 GLU A O 1
ATOM 944 N N . PRO A 1 122 ? 27.543 3.252 -5.138 1.00 88.69 122 PRO A N 1
ATOM 945 C CA . PRO A 1 122 ? 27.550 1.791 -5.196 1.00 88.69 122 PRO A CA 1
ATOM 946 C C . PRO A 1 122 ? 26.147 1.201 -4.987 1.00 88.69 122 PRO A C 1
ATOM 948 O O . PRO A 1 122 ? 25.481 1.468 -3.988 1.00 88.69 122 PRO A O 1
ATOM 951 N N . GLY A 1 123 ? 25.691 0.402 -5.949 1.00 84.44 123 GLY A N 1
ATOM 952 C CA . GLY A 1 123 ? 24.403 -0.279 -5.895 1.00 84.44 123 GLY A CA 1
ATOM 953 C C . GLY A 1 123 ? 24.494 -1.586 -5.113 1.00 84.44 123 GLY A C 1
ATOM 954 O O . GLY 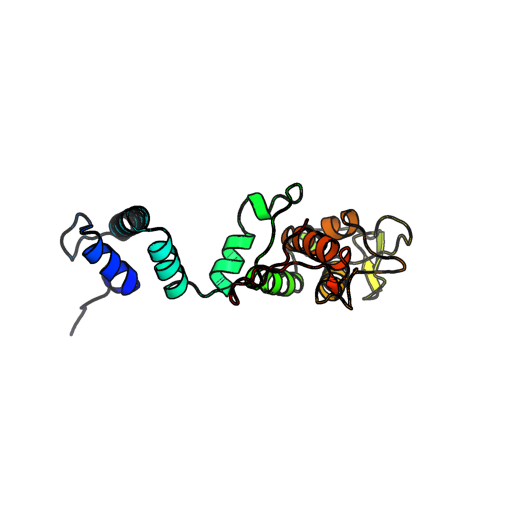A 1 123 ? 25.434 -2.360 -5.308 1.00 84.44 123 GLY A O 1
ATOM 955 N N . GLN A 1 124 ? 23.487 -1.845 -4.275 1.00 88.44 124 GLN A N 1
ATOM 956 C CA . GLN A 1 124 ? 23.371 -3.062 -3.467 1.00 88.44 124 GLN A CA 1
ATOM 957 C C . GLN A 1 124 ? 22.503 -4.150 -4.113 1.00 88.44 124 GLN A C 1
ATOM 959 O O . GLN A 1 124 ? 22.633 -5.322 -3.755 1.00 88.44 124 GLN A O 1
ATOM 964 N N . LEU A 1 125 ? 21.635 -3.780 -5.058 1.00 84.06 125 LEU A N 1
ATOM 965 C CA . LEU A 1 125 ? 20.681 -4.674 -5.710 1.00 84.06 125 LEU A CA 1
ATOM 966 C C . LEU A 1 125 ? 20.758 -4.542 -7.229 1.00 84.06 125 LEU A C 1
ATOM 968 O O . LEU A 1 125 ? 20.982 -3.453 -7.754 1.00 84.06 125 LEU A O 1
ATOM 972 N N . THR A 1 126 ? 20.498 -5.636 -7.938 1.00 82.94 126 THR A N 1
ATOM 973 C CA . THR A 1 126 ? 20.158 -5.605 -9.363 1.00 82.94 126 THR A CA 1
ATOM 974 C C . THR A 1 126 ? 18.676 -5.894 -9.522 1.00 82.94 126 THR A C 1
ATOM 976 O O . THR A 1 126 ? 18.142 -6.817 -8.902 1.00 82.94 126 THR A O 1
ATOM 979 N N . VAL A 1 127 ? 17.992 -5.104 -10.350 1.00 80.81 127 VAL A N 1
ATOM 980 C CA . VAL A 1 127 ? 16.606 -5.414 -10.711 1.00 80.81 127 VAL A CA 1
ATOM 981 C C . VAL A 1 127 ? 16.622 -6.677 -11.575 1.00 80.81 127 VAL A C 1
ATOM 983 O O . VAL A 1 127 ? 17.260 -6.669 -12.635 1.00 80.81 127 VAL A O 1
ATOM 986 N N . PRO A 1 128 ? 15.958 -7.768 -11.150 1.00 74.56 128 PRO A N 1
ATOM 987 C CA . PRO A 1 128 ? 15.906 -8.984 -11.941 1.00 74.56 128 PRO A CA 1
ATOM 988 C C . PRO A 1 128 ? 15.191 -8.680 -13.258 1.00 74.56 128 PRO A C 1
ATOM 990 O O . PRO A 1 128 ? 14.121 -8.090 -13.222 1.00 74.56 128 PRO A O 1
ATOM 993 N N . MET A 1 129 ? 15.836 -9.054 -14.373 1.00 64.31 129 MET A N 1
ATOM 994 C CA . MET A 1 129 ? 15.362 -9.145 -15.769 1.00 64.31 129 MET A CA 1
ATOM 995 C C . MET A 1 129 ? 14.124 -8.300 -16.158 1.00 64.31 129 MET A C 1
ATOM 997 O O . MET A 1 129 ? 13.048 -8.509 -15.607 1.00 64.31 129 MET A O 1
ATOM 1001 N N . PRO A 1 130 ? 14.195 -7.448 -17.205 1.00 65.31 130 PRO A N 1
ATOM 1002 C CA . PRO A 1 130 ? 15.084 -7.595 -18.366 1.00 65.31 130 PRO A CA 1
ATOM 1003 C C . PRO A 1 130 ? 16.281 -6.628 -18.428 1.00 65.31 130 PRO A C 1
ATOM 1005 O O . PRO A 1 130 ? 17.130 -6.801 -19.296 1.00 65.31 130 PRO A O 1
ATOM 1008 N N . CYS A 1 131 ? 16.380 -5.619 -17.555 1.00 81.88 131 CYS A N 1
ATOM 1009 C CA . CYS A 1 131 ? 17.401 -4.568 -17.695 1.00 81.88 131 CYS A CA 1
ATOM 1010 C C . CYS A 1 131 ? 18.688 -4.783 -16.886 1.00 81.88 131 CYS A C 1
ATOM 1012 O O . CYS A 1 131 ? 19.718 -4.214 -17.237 1.00 81.88 131 CYS A O 1
ATOM 1014 N N . ASN A 1 132 ? 18.639 -5.584 -15.814 1.00 85.31 132 ASN A N 1
ATOM 1015 C CA . ASN A 1 132 ? 19.759 -5.841 -14.897 1.00 85.31 132 ASN A CA 1
ATOM 1016 C C . ASN A 1 132 ? 20.459 -4.564 -14.378 1.00 85.31 132 ASN A C 1
ATOM 1018 O O . ASN A 1 132 ? 21.646 -4.579 -14.052 1.00 85.31 132 ASN A O 1
ATOM 1022 N N . CYS A 1 133 ? 19.730 -3.445 -14.317 1.00 90.94 133 CYS A N 1
ATOM 1023 C CA . CYS A 1 133 ? 20.238 -2.189 -13.783 1.00 90.94 133 CYS A CA 1
ATOM 1024 C C . CYS A 1 133 ? 20.479 -2.317 -12.276 1.00 90.94 133 CYS A C 1
ATOM 1026 O O . CYS A 1 133 ? 19.660 -2.893 -11.553 1.00 90.94 133 CYS A O 1
ATOM 1028 N N . ALA A 1 134 ? 21.597 -1.760 -11.809 1.00 92.31 134 ALA A N 1
ATOM 1029 C CA . ALA A 1 134 ? 21.926 -1.716 -10.394 1.00 92.31 134 ALA A CA 1
ATOM 1030 C C . ALA A 1 134 ? 21.257 -0.510 -9.717 1.00 92.31 134 ALA A C 1
ATOM 1032 O O . ALA A 1 134 ? 21.181 0.582 -10.284 1.00 92.31 134 ALA A O 1
ATOM 1033 N N . PHE A 1 135 ? 20.791 -0.709 -8.489 1.00 92.12 135 PHE A N 1
ATOM 1034 C CA . PHE A 1 135 ? 20.186 0.318 -7.648 1.00 92.12 135 PHE A CA 1
ATOM 1035 C C . PHE A 1 135 ? 20.732 0.222 -6.231 1.00 92.12 135 PHE A C 1
ATOM 1037 O O . PHE A 1 135 ? 21.061 -0.866 -5.749 1.00 92.12 135 PHE A O 1
ATOM 1044 N N . CYS A 1 136 ? 20.768 1.360 -5.542 1.00 91.19 136 CYS A N 1
ATOM 1045 C CA . CYS A 1 136 ? 20.801 1.345 -4.091 1.00 91.19 136 CYS A CA 1
ATOM 1046 C C . CYS A 1 136 ? 19.395 1.206 -3.504 1.00 91.19 136 CYS A C 1
ATOM 1048 O O . CYS A 1 136 ? 18.419 1.598 -4.150 1.00 91.19 136 CYS A O 1
ATOM 1050 N N . PHE A 1 137 ? 19.282 0.653 -2.291 1.00 89.81 137 PHE A N 1
ATOM 1051 C CA . PHE A 1 137 ? 17.984 0.443 -1.638 1.00 89.81 137 PHE A CA 1
ATOM 1052 C C . PHE A 1 137 ? 17.133 1.721 -1.554 1.00 89.81 137 PHE A C 1
ATOM 1054 O O . PHE A 1 137 ? 15.982 1.663 -1.993 1.00 89.81 137 PHE A O 1
ATOM 1061 N N . PRO A 1 138 ? 17.667 2.885 -1.118 1.00 91.31 138 PRO A N 1
ATOM 1062 C CA . PRO A 1 138 ? 16.879 4.116 -1.064 1.00 91.31 138 PRO A CA 1
ATOM 1063 C C . PRO A 1 138 ? 16.340 4.535 -2.435 1.00 91.31 138 PRO A C 1
ATOM 1065 O O . PRO A 1 138 ? 15.169 4.875 -2.570 1.00 91.31 138 PRO A O 1
ATOM 1068 N N . CYS A 1 139 ? 17.171 4.454 -3.480 1.00 92.56 139 CYS A N 1
ATOM 1069 C CA . CYS A 1 139 ? 16.766 4.830 -4.835 1.00 92.56 139 CYS A CA 1
ATOM 1070 C C . CYS A 1 139 ? 15.736 3.863 -5.427 1.00 92.56 139 CYS A C 1
ATOM 1072 O O . CYS A 1 139 ? 14.804 4.305 -6.095 1.00 92.56 139 CYS A O 1
ATOM 1074 N N . LEU A 1 140 ? 15.877 2.554 -5.188 1.00 92.62 140 LEU A N 1
ATOM 1075 C CA . LEU A 1 140 ? 14.887 1.576 -5.641 1.00 92.62 140 LEU A CA 1
ATOM 1076 C C . LEU A 1 140 ? 13.550 1.769 -4.916 1.00 92.62 140 LEU A C 1
ATOM 1078 O O . LEU A 1 140 ? 12.502 1.764 -5.558 1.00 92.62 140 LEU A O 1
ATOM 1082 N N . ARG A 1 141 ? 13.584 1.975 -3.594 1.00 93.44 141 ARG A N 1
ATOM 1083 C CA . ARG A 1 141 ? 12.392 2.219 -2.771 1.00 93.44 141 ARG A CA 1
ATOM 1084 C C . ARG A 1 141 ? 11.666 3.485 -3.216 1.00 93.44 141 ARG A C 1
ATOM 1086 O O . ARG A 1 141 ? 10.452 3.454 -3.387 1.00 93.44 141 ARG A O 1
ATOM 1093 N N . GLU A 1 142 ? 12.407 4.551 -3.498 1.00 93.50 142 GLU A N 1
ATOM 1094 C CA . GLU A 1 142 ? 11.853 5.798 -4.025 1.00 93.50 142 GLU A CA 1
ATOM 1095 C C . GLU A 1 142 ? 11.240 5.612 -5.421 1.00 93.50 142 GLU A C 1
ATOM 1097 O O . GLU A 1 142 ? 10.122 6.066 -5.666 1.00 93.50 142 GLU A O 1
ATOM 1102 N N . ALA A 1 143 ? 11.911 4.888 -6.322 1.00 94.06 143 ALA A N 1
ATOM 1103 C CA . ALA A 1 143 ? 11.369 4.580 -7.647 1.00 94.06 143 ALA A CA 1
ATOM 1104 C C . ALA A 1 143 ? 10.053 3.783 -7.558 1.00 94.06 143 ALA A C 1
ATOM 1106 O O . ALA A 1 143 ? 9.089 4.090 -8.264 1.00 94.06 143 ALA A O 1
ATOM 1107 N N . ILE A 1 144 ? 9.987 2.802 -6.651 1.00 95.69 144 ILE A N 1
ATOM 1108 C CA . ILE A 1 144 ? 8.762 2.050 -6.351 1.00 95.69 144 ILE A CA 1
ATOM 1109 C C . ILE A 1 144 ? 7.680 2.986 -5.806 1.00 95.69 144 ILE A C 1
ATOM 1111 O O . ILE A 1 144 ? 6.563 2.994 -6.312 1.00 95.69 144 ILE A O 1
ATOM 1115 N N . ARG A 1 145 ? 8.008 3.808 -4.807 1.00 95.75 145 ARG A N 1
ATOM 1116 C CA . ARG A 1 145 ? 7.080 4.748 -4.166 1.00 95.75 145 ARG A CA 1
ATOM 1117 C C . ARG A 1 145 ? 6.460 5.722 -5.167 1.00 95.75 145 ARG A C 1
ATOM 1119 O O . ARG A 1 145 ? 5.264 5.990 -5.091 1.00 95.75 145 ARG A O 1
ATOM 1126 N N . VAL A 1 146 ? 7.253 6.251 -6.099 1.00 94.81 146 VAL A N 1
ATOM 1127 C CA . VAL A 1 146 ? 6.762 7.146 -7.157 1.00 94.81 146 VAL A CA 1
ATOM 1128 C C . VAL A 1 146 ? 5.781 6.413 -8.071 1.00 94.81 146 VAL A C 1
ATOM 1130 O O . VAL A 1 146 ? 4.674 6.905 -8.264 1.00 94.81 146 VAL A O 1
ATOM 1133 N N . GLY A 1 147 ? 6.131 5.219 -8.555 1.00 95.50 147 GLY A N 1
ATOM 1134 C CA . GLY A 1 147 ? 5.247 4.442 -9.432 1.00 95.50 147 GLY A CA 1
ATOM 1135 C C . GLY A 1 147 ? 3.998 3.866 -8.750 1.00 95.50 147 GLY A C 1
ATOM 1136 O O . GLY A 1 147 ? 3.091 3.396 -9.425 1.00 95.50 147 GLY A O 1
ATOM 1137 N N . LEU A 1 148 ? 3.929 3.888 -7.417 1.00 96.44 148 LEU A N 1
ATOM 1138 C CA . LEU A 1 148 ? 2.753 3.477 -6.639 1.00 96.44 148 LEU A CA 1
ATOM 1139 C C . LEU A 1 148 ? 1.896 4.658 -6.161 1.00 96.44 148 LEU A C 1
ATOM 1141 O O . LEU A 1 148 ? 0.944 4.459 -5.408 1.00 96.44 148 LEU A O 1
ATOM 1145 N N . ARG A 1 149 ? 2.220 5.893 -6.560 1.00 93.38 149 ARG A N 1
ATOM 1146 C CA . ARG A 1 149 ? 1.498 7.087 -6.102 1.00 93.38 149 ARG A CA 1
ATOM 1147 C C . ARG A 1 149 ? 0.131 7.244 -6.764 1.00 93.38 149 ARG A C 1
ATOM 1149 O O . ARG A 1 149 ? -0.795 7.743 -6.128 1.00 93.38 149 ARG A O 1
ATOM 1156 N N . SER A 1 150 ? 0.019 6.883 -8.038 1.00 90.44 150 SER A N 1
ATOM 1157 C CA . SER A 1 150 ? -1.193 7.079 -8.828 1.00 90.44 150 SER A CA 1
ATOM 1158 C C . SER A 1 150 ? -1.302 6.049 -9.948 1.00 90.44 150 SER A C 1
ATOM 1160 O O . SER A 1 150 ? -0.317 5.419 -10.323 1.00 90.44 150 SER A O 1
ATOM 1162 N N . GLU A 1 151 ? -2.492 5.921 -10.535 1.00 89.81 151 GLU A N 1
ATOM 1163 C CA . GLU A 1 151 ? -2.695 5.094 -11.731 1.00 89.81 151 GLU A CA 1
ATOM 1164 C C . GLU A 1 151 ? -1.904 5.583 -12.952 1.00 89.81 151 GLU A C 1
ATOM 1166 O O . GLU A 1 151 ? -1.613 4.788 -13.838 1.00 89.81 151 GLU A O 1
ATOM 1171 N N . GLN A 1 152 ? -1.564 6.877 -13.018 1.00 90.44 152 GLN A N 1
ATOM 1172 C CA . GLN A 1 152 ? -0.797 7.441 -14.136 1.00 90.44 152 GLN A CA 1
ATOM 1173 C C . GLN A 1 152 ? 0.689 7.090 -14.047 1.00 90.44 152 GLN A C 1
ATOM 1175 O O . GLN A 1 152 ? 1.347 6.932 -15.073 1.00 90.44 152 GLN A O 1
ATOM 1180 N N . ASP A 1 153 ? 1.203 6.977 -12.822 1.00 93.75 153 ASP A N 1
ATOM 1181 C CA . ASP A 1 153 ? 2.595 6.617 -12.547 1.00 93.75 153 ASP A CA 1
ATOM 1182 C C . ASP A 1 153 ? 2.795 5.094 -12.490 1.00 93.75 153 ASP A C 1
ATOM 1184 O O . ASP A 1 153 ? 3.927 4.610 -12.555 1.00 93.75 153 ASP A O 1
ATOM 1188 N N . PHE A 1 154 ? 1.700 4.339 -12.362 1.00 94.75 154 PHE A N 1
ATOM 1189 C CA . PHE A 1 154 ? 1.720 2.887 -12.312 1.00 94.75 154 PHE A CA 1
ATOM 1190 C C . PHE A 1 154 ? 1.898 2.282 -13.714 1.00 94.75 154 PHE A C 1
ATOM 1192 O O . PHE A 1 154 ? 1.217 2.686 -14.658 1.00 94.75 154 PHE A O 1
ATOM 1199 N N . PRO A 1 155 ? 2.734 1.240 -13.870 1.00 94.25 155 PRO A N 1
ATOM 1200 C CA . PRO A 1 155 ? 3.567 0.605 -12.848 1.00 94.25 155 PRO A CA 1
ATOM 1201 C C . PRO A 1 155 ? 4.908 1.331 -12.632 1.00 94.25 155 PRO A C 1
ATOM 1203 O O . PRO A 1 155 ? 5.443 1.932 -13.568 1.00 94.25 155 PRO A O 1
ATOM 1206 N N . PRO A 1 156 ? 5.533 1.179 -11.444 1.00 93.75 156 PRO A N 1
ATOM 1207 C CA . PRO A 1 156 ? 6.940 1.524 -11.266 1.00 93.75 156 PRO A CA 1
ATOM 1208 C C . PRO A 1 156 ? 7.796 0.876 -12.354 1.00 93.75 156 PRO A C 1
ATOM 1210 O O . PRO A 1 156 ? 7.556 -0.271 -12.730 1.00 93.75 156 PRO A O 1
ATOM 1213 N N . GLN A 1 157 ? 8.797 1.588 -12.864 1.00 91.62 157 GLN A N 1
ATOM 1214 C CA . GLN A 1 157 ? 9.566 1.122 -14.016 1.00 91.62 157 GLN A CA 1
ATOM 1215 C C . GLN A 1 157 ? 11.031 1.550 -13.970 1.00 91.62 157 GLN A C 1
ATOM 1217 O O . GLN A 1 157 ? 11.401 2.555 -13.366 1.00 91.62 157 GLN A O 1
ATOM 1222 N N . CYS A 1 158 ? 11.857 0.774 -14.670 1.00 89.62 158 CYS A N 1
ATOM 1223 C CA . CYS A 1 158 ? 13.212 1.145 -15.075 1.00 89.62 158 CYS A CA 1
ATOM 1224 C C . CYS A 1 158 ? 13.254 1.204 -16.611 1.00 89.62 158 CYS A C 1
ATOM 1226 O O . CYS A 1 158 ? 12.614 2.065 -17.201 1.00 89.62 158 CYS A O 1
ATOM 1228 N N . CYS A 1 159 ? 13.929 0.267 -17.286 1.00 89.75 159 CYS A N 1
ATOM 1229 C CA . CYS A 1 159 ? 13.803 0.095 -18.742 1.00 89.75 159 CYS A CA 1
ATOM 1230 C C . CYS A 1 159 ? 12.546 -0.701 -19.126 1.00 89.75 159 CYS A C 1
ATOM 1232 O O . CYS A 1 159 ? 12.187 -0.800 -20.296 1.00 89.75 159 CYS A O 1
ATOM 1234 N N . SER A 1 160 ? 11.914 -1.341 -18.146 1.00 89.75 160 SER A N 1
ATOM 1235 C CA . SER A 1 160 ? 10.657 -2.071 -18.274 1.00 89.75 160 SER A CA 1
ATOM 1236 C C . SER A 1 160 ? 9.881 -1.952 -16.959 1.00 89.75 160 SER A C 1
ATOM 1238 O O . SER A 1 160 ? 10.504 -1.665 -15.926 1.00 89.75 160 SER A O 1
ATOM 1240 N N . PRO A 1 161 ? 8.553 -2.162 -16.984 1.00 91.94 161 PRO A N 1
ATOM 1241 C CA . PRO A 1 161 ? 7.739 -2.252 -15.780 1.00 91.94 161 PRO A CA 1
ATOM 1242 C C . PRO A 1 161 ? 8.319 -3.223 -14.753 1.00 91.94 161 PRO A C 1
ATOM 1244 O O . PRO A 1 161 ? 8.748 -4.325 -15.102 1.00 91.94 161 PRO A O 1
ATOM 1247 N N . PHE A 1 162 ? 8.321 -2.819 -13.488 1.00 92.62 162 PHE A N 1
ATOM 1248 C CA . PHE A 1 162 ? 8.677 -3.688 -12.379 1.00 92.62 162 PHE A CA 1
ATOM 1249 C C . PHE A 1 162 ? 7.624 -4.773 -12.197 1.00 92.62 162 PHE A C 1
ATOM 1251 O O . PHE A 1 162 ? 6.422 -4.551 -12.341 1.00 92.62 162 PHE A O 1
ATOM 1258 N N . LEU A 1 163 ? 8.110 -5.956 -11.841 1.00 91.88 163 LEU A N 1
ATOM 1259 C CA . LEU A 1 163 ? 7.286 -7.074 -11.417 1.00 91.88 163 LEU A CA 1
ATOM 1260 C C . LEU A 1 163 ? 7.327 -7.169 -9.891 1.00 91.88 163 LEU A C 1
ATOM 1262 O O . LEU A 1 163 ? 8.250 -6.665 -9.250 1.00 91.88 163 LEU A O 1
ATOM 1266 N N . GLU A 1 164 ? 6.367 -7.879 -9.302 1.00 93.62 164 GLU A N 1
ATOM 1267 C CA . GLU A 1 164 ? 6.306 -8.074 -7.850 1.00 93.62 164 GLU A CA 1
ATOM 1268 C C . GLU A 1 164 ? 7.631 -8.566 -7.220 1.00 93.62 164 GLU A C 1
ATOM 1270 O O . GLU A 1 164 ? 7.998 -8.044 -6.164 1.00 93.62 164 GLU A O 1
ATOM 1275 N N . PRO A 1 165 ? 8.420 -9.476 -7.842 1.00 92.19 165 PRO A N 1
ATOM 1276 C CA . PRO A 1 165 ? 9.724 -9.863 -7.304 1.00 92.19 165 PRO A CA 1
ATOM 1277 C C . PRO A 1 165 ? 10.679 -8.686 -7.092 1.00 92.19 165 PRO A C 1
ATOM 1279 O O . PRO A 1 165 ? 11.446 -8.701 -6.137 1.00 92.19 165 PRO A O 1
ATOM 1282 N N . THR A 1 166 ? 10.618 -7.653 -7.939 1.00 92.06 166 THR A N 1
ATOM 1283 C CA . THR A 1 166 ? 11.401 -6.421 -7.774 1.00 92.06 166 THR A CA 1
ATOM 1284 C C . THR A 1 166 ? 10.923 -5.618 -6.570 1.00 92.06 166 THR A C 1
ATOM 1286 O O . THR A 1 166 ? 11.744 -5.101 -5.819 1.00 92.06 166 THR A O 1
ATOM 1289 N N . ILE A 1 167 ? 9.607 -5.548 -6.353 1.00 94.00 167 ILE A N 1
ATOM 1290 C CA . ILE A 1 167 ? 9.013 -4.842 -5.209 1.00 94.00 167 ILE A CA 1
ATOM 1291 C C . ILE A 1 167 ? 9.395 -5.527 -3.892 1.00 94.00 167 ILE A C 1
ATOM 1293 O O . ILE A 1 167 ? 9.740 -4.862 -2.921 1.00 94.00 167 ILE A O 1
ATOM 1297 N N . ARG A 1 168 ? 9.426 -6.863 -3.868 1.00 93.62 168 ARG A N 1
ATOM 1298 C CA . ARG A 1 168 ? 9.841 -7.646 -2.693 1.00 93.62 168 ARG A CA 1
ATOM 1299 C C . ARG A 1 168 ? 11.302 -7.414 -2.285 1.00 93.62 168 ARG A C 1
ATOM 1301 O O . ARG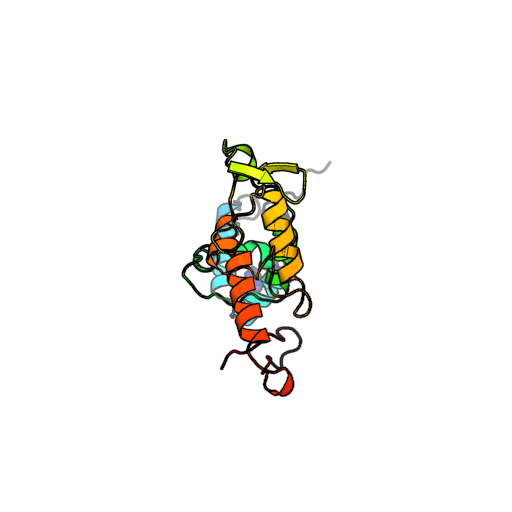 A 1 168 ? 11.630 -7.619 -1.121 1.00 93.62 168 ARG A O 1
ATOM 1308 N N . LEU A 1 169 ? 12.173 -6.953 -3.193 1.00 90.25 169 LEU A N 1
ATOM 1309 C CA . LEU A 1 169 ? 13.590 -6.712 -2.880 1.00 90.25 169 LEU A CA 1
ATOM 1310 C C . LEU A 1 169 ? 13.805 -5.629 -1.824 1.00 90.25 169 LEU A C 1
ATOM 1312 O O . LEU A 1 169 ? 14.807 -5.688 -1.122 1.00 90.25 169 LEU A O 1
ATOM 1316 N N . VAL A 1 170 ? 12.904 -4.647 -1.711 1.00 89.81 170 VAL A N 1
ATOM 1317 C CA . VAL A 1 170 ? 13.056 -3.559 -0.729 1.00 89.81 170 VAL A CA 1
ATOM 1318 C C . VAL A 1 170 ? 12.544 -3.922 0.665 1.00 89.81 170 VAL A C 1
ATOM 1320 O O . VAL A 1 170 ? 12.556 -3.058 1.532 1.00 89.81 170 VAL A O 1
ATOM 1323 N N . ASN A 1 171 ? 12.091 -5.167 0.871 1.00 90.12 171 ASN A N 1
ATOM 1324 C CA . ASN A 1 171 ? 11.646 -5.711 2.158 1.00 90.12 171 ASN A CA 1
ATOM 1325 C C . ASN A 1 171 ? 10.629 -4.819 2.903 1.00 90.12 171 ASN A C 1
ATOM 1327 O O . ASN A 1 171 ? 10.671 -4.661 4.118 1.00 90.12 171 ASN A O 1
ATOM 1331 N N . ARG A 1 172 ? 9.699 -4.206 2.159 1.00 92.69 172 ARG A N 1
ATOM 1332 C CA . ARG A 1 172 ? 8.604 -3.393 2.708 1.00 92.69 172 ARG A CA 1
ATOM 1333 C C . ARG A 1 172 ? 7.262 -4.026 2.335 1.00 92.69 172 ARG A C 1
ATOM 1335 O O . ARG A 1 172 ? 6.767 -3.764 1.235 1.00 92.69 172 ARG A O 1
ATOM 1342 N N . PRO A 1 173 ? 6.653 -4.834 3.225 1.00 94.88 173 PRO A N 1
ATOM 1343 C CA . PRO A 1 173 ? 5.439 -5.588 2.910 1.00 94.88 173 PRO A CA 1
ATOM 1344 C C . PRO A 1 173 ? 4.276 -4.719 2.423 1.00 94.88 173 PRO A C 1
ATOM 1346 O O . PRO A 1 173 ? 3.616 -5.062 1.443 1.00 94.88 173 PRO A O 1
ATOM 1349 N N . GLY A 1 174 ? 4.098 -3.531 3.011 1.00 95.56 174 GLY A N 1
ATOM 1350 C CA . GLY A 1 174 ? 3.075 -2.576 2.578 1.00 95.56 174 GLY A CA 1
ATOM 1351 C C . GLY A 1 174 ? 3.187 -2.166 1.102 1.00 95.56 174 GLY A C 1
ATOM 1352 O O . GLY A 1 174 ? 2.166 -2.031 0.432 1.00 95.56 174 GLY A O 1
ATOM 1353 N N . LEU A 1 175 ? 4.404 -2.041 0.549 1.00 96.38 175 LEU A N 1
ATOM 1354 C CA . LEU A 1 175 ? 4.592 -1.724 -0.875 1.00 96.38 175 LEU A CA 1
ATOM 1355 C C . LEU A 1 175 ? 4.182 -2.886 -1.785 1.00 96.38 175 LEU A C 1
ATOM 1357 O O . LEU A 1 175 ? 3.676 -2.650 -2.879 1.00 96.38 175 LEU A O 1
ATOM 1361 N N . VAL A 1 176 ? 4.367 -4.131 -1.338 1.00 96.81 176 VAL A N 1
ATOM 1362 C CA . VAL A 1 176 ? 3.956 -5.327 -2.089 1.00 96.81 176 VAL A CA 1
ATOM 1363 C C . VAL A 1 176 ? 2.433 -5.414 -2.158 1.00 96.81 176 VAL A C 1
ATOM 1365 O O . VAL A 1 176 ? 1.879 -5.586 -3.245 1.00 96.81 176 VAL A O 1
ATOM 1368 N N . HIS A 1 177 ? 1.745 -5.231 -1.027 1.00 96.44 177 HIS A N 1
ATOM 1369 C CA . HIS A 1 177 ? 0.277 -5.216 -0.992 1.00 96.44 177 HIS A CA 1
ATOM 1370 C C . HIS A 1 177 ? -0.299 -4.059 -1.812 1.00 96.44 177 HIS A C 1
ATOM 1372 O O . HIS A 1 177 ? -1.197 -4.271 -2.627 1.00 96.44 177 HIS A O 1
ATOM 1378 N N . LEU A 1 178 ? 0.277 -2.857 -1.692 1.00 96.00 178 LEU A N 1
ATOM 1379 C CA . LEU A 1 178 ? -0.130 -1.699 -2.489 1.00 96.00 178 LEU A CA 1
ATOM 1380 C C . LEU A 1 178 ? 0.065 -1.931 -3.996 1.00 96.00 178 LEU A C 1
ATOM 1382 O O . LEU A 1 178 ? -0.827 -1.602 -4.780 1.00 96.00 178 LEU A O 1
ATOM 1386 N N . PHE A 1 179 ? 1.195 -2.519 -4.403 1.00 96.81 179 PHE A N 1
ATOM 1387 C CA . PHE A 1 179 ? 1.462 -2.869 -5.800 1.00 96.81 179 PHE A CA 1
ATOM 1388 C C . PHE A 1 179 ? 0.402 -3.821 -6.361 1.00 96.81 179 PHE A C 1
ATOM 1390 O O . PHE A 1 179 ? -0.111 -3.584 -7.453 1.00 96.81 179 PHE A O 1
ATOM 1397 N N . ARG A 1 180 ? 0.027 -4.862 -5.608 1.00 95.44 180 ARG A N 1
ATOM 1398 C CA . ARG A 1 180 ? -1.021 -5.810 -6.019 1.00 95.44 180 ARG A CA 1
ATOM 1399 C C . ARG A 1 180 ? -2.386 -5.147 -6.129 1.00 95.44 180 ARG A C 1
ATOM 1401 O O . ARG A 1 180 ? -3.077 -5.349 -7.122 1.00 95.44 180 ARG A O 1
ATOM 1408 N N . GLN A 1 181 ? -2.751 -4.331 -5.141 1.00 93.56 181 GLN A N 1
ATOM 1409 C CA . GLN A 1 181 ? -4.039 -3.643 -5.111 1.00 93.56 181 GLN A CA 1
ATOM 1410 C C . GLN A 1 181 ? -4.184 -2.664 -6.283 1.00 93.56 181 GLN A C 1
ATOM 1412 O O . GLN A 1 181 ? -5.200 -2.695 -6.973 1.00 93.56 181 GLN A O 1
ATOM 1417 N N . LEU A 1 182 ? -3.158 -1.847 -6.557 1.00 94.31 182 LEU A N 1
ATOM 1418 C CA . LEU A 1 182 ? -3.139 -0.972 -7.735 1.00 94.31 182 LEU A CA 1
ATOM 1419 C C . LEU A 1 182 ? -3.123 -1.773 -9.039 1.00 94.31 182 LEU A C 1
ATOM 1421 O O . LEU A 1 182 ? -3.839 -1.424 -9.970 1.00 94.31 182 LEU A O 1
ATOM 1425 N N . GLY A 1 183 ? -2.361 -2.866 -9.101 1.00 94.56 183 GLY A N 1
ATOM 1426 C CA . GLY A 1 183 ? -2.334 -3.745 -10.268 1.00 94.56 183 GLY A CA 1
ATOM 1427 C C . GLY A 1 183 ? -3.706 -4.337 -10.592 1.00 94.56 183 GLY A C 1
ATOM 1428 O O . GLY A 1 183 ? -4.118 -4.324 -11.750 1.00 94.56 183 GLY A O 1
ATOM 1429 N N . ALA A 1 184 ? -4.437 -4.800 -9.576 1.00 93.19 184 ALA A N 1
ATOM 1430 C CA . ALA A 1 184 ? -5.796 -5.313 -9.731 1.00 93.19 184 ALA A CA 1
ATOM 1431 C C . ALA A 1 184 ? -6.781 -4.221 -10.179 1.00 93.19 184 ALA A C 1
ATOM 1433 O O . ALA A 1 184 ? -7.621 -4.467 -11.042 1.00 93.19 184 ALA A O 1
ATOM 1434 N N . GLU A 1 185 ? -6.658 -3.012 -9.629 1.00 93.19 185 GLU A N 1
ATOM 1435 C CA . GLU A 1 185 ? -7.507 -1.867 -9.970 1.00 93.19 185 GLU A CA 1
ATOM 1436 C C . GLU A 1 185 ? -7.270 -1.378 -11.408 1.00 93.19 185 GLU A C 1
ATOM 1438 O O . GLU A 1 185 ? -8.215 -1.230 -12.186 1.00 93.19 185 GLU A O 1
ATOM 1443 N N . VAL A 1 186 ? -6.006 -1.190 -11.799 1.00 93.12 186 VAL A N 1
ATOM 1444 C CA . VAL A 1 186 ? -5.611 -0.726 -13.140 1.00 93.12 186 VAL A CA 1
ATOM 1445 C C . VAL A 1 186 ? -5.923 -1.767 -14.218 1.00 93.12 186 VAL A C 1
ATOM 1447 O O . VAL A 1 186 ? -6.234 -1.393 -15.349 1.00 93.12 186 VAL A O 1
ATOM 1450 N N . ALA A 1 187 ? -5.902 -3.061 -13.883 1.00 93.25 187 ALA A N 1
ATOM 1451 C CA . ALA A 1 187 ? -6.280 -4.130 -14.808 1.00 93.25 187 ALA A CA 1
ATOM 1452 C C . ALA A 1 187 ? -7.763 -4.085 -15.219 1.00 93.25 187 ALA A C 1
ATOM 1454 O O . ALA A 1 187 ? -8.120 -4.609 -16.277 1.00 93.25 187 ALA A O 1
ATOM 1455 N N . VAL A 1 188 ? -8.627 -3.457 -14.414 1.00 93.94 188 VAL A N 1
ATOM 1456 C CA . VAL A 1 188 ? -10.044 -3.270 -14.736 1.00 93.94 188 VAL A CA 1
ATOM 1457 C C . VAL A 1 188 ? -10.235 -1.912 -15.428 1.00 93.94 188 VAL A C 1
ATOM 1459 O O . VAL A 1 188 ? -9.806 -0.887 -14.888 1.00 93.94 188 VAL A O 1
ATOM 1462 N N . PRO A 1 189 ? -10.900 -1.852 -16.601 1.00 92.81 189 PRO A N 1
ATOM 1463 C CA . PRO A 1 189 ? -11.227 -0.585 -17.250 1.00 92.81 189 PRO A CA 1
ATOM 1464 C C . PRO A 1 189 ? -12.006 0.334 -16.309 1.00 92.81 189 PRO A C 1
ATOM 1466 O O . PRO A 1 189 ? -12.929 -0.118 -15.639 1.00 92.81 189 PRO A O 1
ATOM 1469 N N . ALA A 1 190 ? -11.688 1.632 -16.295 1.00 90.12 190 ALA A N 1
ATOM 1470 C CA . ALA A 1 190 ? -12.278 2.590 -15.352 1.00 90.12 190 ALA A CA 1
ATOM 1471 C C . ALA A 1 190 ? -13.821 2.577 -15.321 1.00 90.12 190 ALA A C 1
ATOM 1473 O O . ALA A 1 190 ? -14.413 2.759 -14.263 1.00 90.12 190 ALA A O 1
ATOM 1474 N N . ALA A 1 191 ? -14.470 2.311 -16.461 1.00 92.69 191 ALA A N 1
ATOM 1475 C CA . ALA A 1 191 ? -15.928 2.218 -16.569 1.00 92.69 191 ALA A CA 1
ATOM 1476 C C . ALA A 1 191 ? -16.541 1.003 -15.841 1.00 92.69 191 ALA A C 1
ATOM 1478 O O . ALA A 1 191 ? -17.720 1.033 -15.500 1.00 92.69 191 ALA A O 1
ATOM 1479 N N . ASP A 1 192 ? -15.752 -0.045 -15.601 1.00 94.06 192 ASP A N 1
ATOM 1480 C CA . ASP A 1 192 ? -16.202 -1.320 -15.033 1.00 94.06 192 ASP A CA 1
ATOM 1481 C C . ASP A 1 192 ? -15.787 -1.515 -13.568 1.00 94.06 192 ASP A C 1
ATOM 1483 O O . ASP A 1 192 ? -16.157 -2.523 -12.952 1.00 94.06 192 ASP A O 1
ATOM 1487 N N . ARG A 1 193 ? -15.012 -0.579 -13.009 1.00 93.06 193 ARG A N 1
ATOM 1488 C CA . ARG A 1 193 ? -14.514 -0.652 -11.633 1.00 93.06 193 ARG A CA 1
ATOM 1489 C C . ARG A 1 193 ? -15.644 -0.469 -10.632 1.00 93.06 193 ARG A C 1
ATOM 1491 O O . ARG A 1 193 ? -16.531 0.365 -10.802 1.00 93.06 193 ARG A O 1
ATOM 1498 N N . LEU A 1 194 ? -15.580 -1.246 -9.557 1.00 93.31 194 LEU A N 1
ATOM 1499 C CA . LEU A 1 194 ? -16.503 -1.154 -8.437 1.00 93.31 194 LEU A CA 1
ATOM 1500 C C . LEU A 1 194 ? -15.755 -0.613 -7.229 1.00 93.31 194 LEU A C 1
ATOM 1502 O O . LEU A 1 194 ? -14.669 -1.083 -6.905 1.00 93.31 194 LEU A O 1
ATOM 1506 N N . TYR A 1 195 ? -16.362 0.358 -6.562 1.00 90.62 195 TYR A N 1
ATOM 1507 C CA . TYR A 1 195 ? -15.831 0.954 -5.347 1.00 90.62 195 TYR A CA 1
ATOM 1508 C C . TYR A 1 195 ? -16.849 0.814 -4.227 1.00 90.62 195 TYR A C 1
ATOM 1510 O O . TYR A 1 195 ? -18.062 0.824 -4.461 1.00 90.62 195 TYR A O 1
ATOM 1518 N N . CYS A 1 196 ? -16.357 0.700 -2.998 1.00 87.25 196 CYS A N 1
ATOM 1519 C CA . CYS A 1 196 ? -17.212 0.783 -1.827 1.00 87.25 196 CYS A CA 1
ATOM 1520 C C . CYS A 1 196 ? -17.945 2.131 -1.816 1.00 87.25 196 CYS A C 1
ATOM 1522 O O . CYS A 1 196 ? -17.327 3.188 -1.902 1.00 87.25 196 CYS A O 1
ATOM 1524 N N . TYR A 1 197 ? -19.272 2.091 -1.686 1.00 89.50 197 TYR A N 1
ATOM 1525 C CA . TYR A 1 197 ? -20.114 3.289 -1.726 1.00 89.50 197 TYR A CA 1
ATOM 1526 C C . TYR A 1 197 ? -19.955 4.189 -0.489 1.00 89.50 197 TYR A C 1
ATOM 1528 O O . TYR A 1 197 ? -20.370 5.347 -0.511 1.00 89.50 197 TYR A O 1
ATOM 1536 N N . ARG A 1 198 ? -19.407 3.660 0.615 1.00 85.25 198 ARG A N 1
ATOM 1537 C CA . ARG A 1 198 ? -19.163 4.437 1.835 1.00 85.25 198 ARG A CA 1
ATOM 1538 C C . ARG A 1 198 ? -18.019 5.412 1.571 1.00 85.25 198 ARG A C 1
ATOM 1540 O O . ARG A 1 198 ? -16.915 4.964 1.270 1.00 85.25 198 ARG A O 1
ATOM 1547 N N . GLY A 1 199 ? -18.276 6.714 1.714 1.00 76.06 199 GLY A N 1
ATOM 1548 C CA . GLY A 1 199 ? -17.301 7.771 1.409 1.00 76.06 199 GLY A CA 1
ATOM 1549 C C . GLY A 1 199 ? -15.989 7.654 2.191 1.00 76.06 199 GLY A C 1
ATOM 1550 O O . GLY A 1 199 ? -14.935 7.943 1.643 1.00 76.06 199 GLY A O 1
ATOM 1551 N N . GLU A 1 200 ? -16.051 7.154 3.426 1.00 71.44 200 GLU A N 1
ATOM 1552 C CA . GLU A 1 200 ? -14.878 6.896 4.277 1.00 71.44 200 GLU A CA 1
ATOM 1553 C C . GLU A 1 200 ? -14.042 5.694 3.807 1.00 71.44 200 GLU A C 1
ATOM 1555 O O . GLU A 1 200 ? -12.851 5.616 4.080 1.00 71.44 200 GLU A O 1
ATOM 1560 N N . CYS A 1 201 ? -14.647 4.748 3.082 1.00 79.69 201 CYS A N 1
ATOM 1561 C CA . CYS A 1 201 ? -13.962 3.551 2.605 1.00 79.69 201 CYS A CA 1
ATOM 1562 C C . CYS A 1 201 ? -13.440 3.733 1.177 1.00 79.69 201 CYS A C 1
ATOM 1564 O O . CYS A 1 201 ? -12.252 3.523 0.934 1.00 79.69 201 CYS A O 1
ATOM 1566 N N . ALA A 1 202 ? -14.339 4.054 0.233 1.00 82.44 202 ALA A N 1
ATOM 1567 C CA . ALA A 1 202 ? -14.069 4.278 -1.195 1.00 82.44 202 ALA A CA 1
ATOM 1568 C C . ALA A 1 202 ? -13.089 3.281 -1.858 1.00 82.44 202 ALA A C 1
ATOM 1570 O O . ALA A 1 202 ? -12.423 3.598 -2.840 1.00 82.44 202 ALA A O 1
ATOM 1571 N N . THR A 1 203 ? -12.969 2.066 -1.317 1.00 86.06 203 THR A N 1
ATOM 1572 C CA . THR A 1 203 ? -11.939 1.103 -1.716 1.00 86.06 203 THR A CA 1
ATOM 1573 C C . THR A 1 203 ? -12.399 0.316 -2.934 1.00 86.06 203 THR A C 1
ATOM 1575 O O . THR A 1 203 ? -13.573 -0.047 -3.033 1.00 86.06 203 THR A O 1
ATOM 1578 N N . PHE A 1 204 ? -11.477 0.067 -3.866 1.00 89.62 204 PHE A N 1
ATOM 1579 C CA . PHE A 1 204 ? -11.713 -0.768 -5.040 1.00 89.62 204 PHE A CA 1
ATOM 1580 C C . PHE A 1 204 ? -12.082 -2.201 -4.629 1.00 89.62 204 PHE A C 1
ATOM 1582 O O . PHE A 1 204 ? -11.423 -2.803 -3.780 1.00 89.62 204 PHE A O 1
ATOM 1589 N N . ILE A 1 205 ? -13.128 -2.745 -5.248 1.00 88.06 205 ILE A N 1
ATOM 1590 C CA . ILE A 1 205 ? -13.632 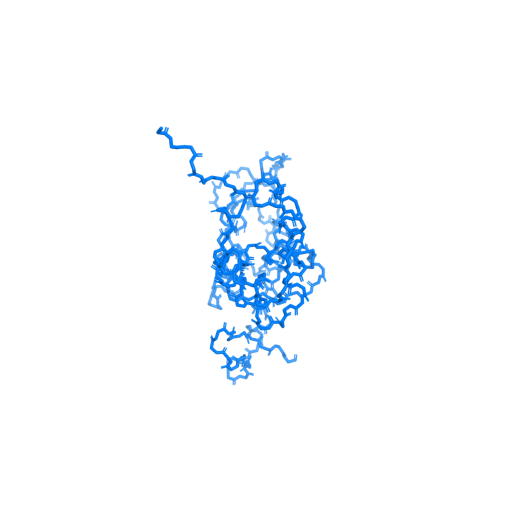-4.097 -5.016 1.00 88.06 205 ILE A CA 1
ATOM 1591 C C . ILE A 1 205 ? -13.258 -4.956 -6.234 1.00 88.06 205 ILE A C 1
ATOM 1593 O O . ILE A 1 205 ? -13.870 -4.791 -7.296 1.00 88.06 205 ILE A O 1
ATOM 1597 N N . PRO A 1 206 ? -12.267 -5.862 -6.110 1.00 82.25 206 PRO A N 1
ATOM 1598 C CA . PRO A 1 206 ? -11.912 -6.776 -7.190 1.00 82.25 206 PRO A CA 1
ATOM 1599 C C . PRO A 1 206 ? -13.070 -7.740 -7.497 1.00 82.25 206 PRO A C 1
ATOM 1601 O O . PRO A 1 206 ? -13.835 -8.106 -6.601 1.00 82.25 206 PRO A O 1
ATOM 1604 N N . ARG A 1 207 ? -13.206 -8.124 -8.772 1.00 69.31 207 ARG A N 1
ATOM 1605 C CA . ARG A 1 207 ? -14.177 -9.128 -9.239 1.00 69.31 207 ARG A CA 1
ATOM 1606 C C . ARG A 1 207 ? -13.598 -10.535 -9.237 1.00 69.31 207 ARG A C 1
ATOM 1608 O O . ARG A 1 207 ? -12.375 -10.658 -9.462 1.00 69.31 207 ARG A O 1
#

InterPro domains:
  IPR013083 Zinc finger, RING/FYVE/PHD-type [G3DSA:3.30.40.10] (89-189)

Organism: NCBI:txid595255

Sequence (207 aa):
MDDRHNGPLDRVHPYLIELLFHQGVVPDGNGNELSEDVLADAIGLALSLSEVDDQFFFMSRIMTEQEVAVQGLQHPDVQNMDLHIPLTAAERVEVLRQAAEPDAEDERAPRNVGTCIICLEPGQLTVPMPCNCAFCFPCLREAIRVGLRSEQDFPPQCCSPFLEPTIRLVNRPGLVHLFRQLGAEVAVPAADRLYCYRGECATFIPR

pLDDT: mean 84.35, std 11.49, range [36.56, 96.81]

Secondary structure (DSSP, 8-state):
-------GGGGS-HHHHHHHHHTT---SS-TTT--HHHHHHHHHHHHHHS-HHHHHHHHHHHS-HHHHHHHHHTSHHHH-TTS-PPPPHHHHHHHHHHTTSPPHHHHH----SSB-TTT-SBPSEE-TTTT--EE-HHHHHHHHHHHTS-TTTPSPBSSSBPPHHHHHTT--HHHHHHHHHHHHHHHS-GGG-EE-SSTTT--EE--

Radius of gyration: 23.31 Å; chains: 1; bounding box: 50×38×68 Å